Protein AF-A0A9W7CXK0-F1 (afdb_monomer_lite)

Foldseek 3Di:
DPVVVVVVVVVVVPPPPDDDPDDDDDDPPPDDDPDDDDPDPPPPPPPPPPPDPDPDPVQLVVQVLVVVLVVQQPDDVVVVVPVCPDPVVLVVVLVVVLVVVVVVVVVVVVVPPPPPPPDPPDVVVVVVVVVVSVVVSVVSSVVSVLVVVLVVLVVVLLVVLCVVPVDSCLQPHDDPVPDDPVSVVSNVVSVVVSVVVSVVVVVVVCCRNPVVSVCSVVVVDPVCVQFVWDADPALQKIWTHGPSPPPDPDIKIKGKDADADPSSADAAWTWIFIPPPVGDIDTAGDDRSHGDDD

Structure (mmCIF, N/CA/C/O backbone):
data_AF-A0A9W7CXK0-F1
#
_entry.id   AF-A0A9W7CXK0-F1
#
loop_
_atom_site.group_PDB
_atom_site.id
_atom_site.type_symbol
_atom_site.label_atom_id
_atom_site.label_alt_id
_atom_site.label_comp_id
_atom_site.label_asym_id
_atom_site.label_entity_id
_atom_site.label_seq_id
_atom_site.pdbx_PDB_ins_code
_atom_site.Cartn_x
_atom_site.Cartn_y
_atom_site.Cartn_z
_atom_site.occupancy
_atom_site.B_iso_or_equiv
_atom_site.auth_seq_id
_atom_site.auth_comp_id
_atom_site.auth_asym_id
_atom_site.auth_atom_id
_atom_site.pdbx_PDB_model_num
ATOM 1 N N . MET A 1 1 ? 22.444 44.547 9.374 1.00 51.00 1 MET A N 1
ATOM 2 C CA . MET A 1 1 ? 21.722 43.494 10.125 1.00 51.00 1 MET A CA 1
ATOM 3 C C . MET A 1 1 ? 20.462 44.023 10.819 1.00 51.00 1 MET A C 1
ATOM 5 O O . MET A 1 1 ? 19.643 43.209 11.222 1.00 51.00 1 MET A O 1
ATOM 9 N N . ASP A 1 2 ? 20.244 45.346 10.869 1.00 54.09 2 ASP A N 1
ATOM 10 C CA . ASP A 1 2 ? 19.082 45.947 11.549 1.00 54.09 2 ASP A CA 1
ATOM 11 C C . ASP A 1 2 ? 17.825 46.127 10.679 1.00 54.09 2 ASP A C 1
ATOM 13 O O . ASP A 1 2 ? 16.721 46.140 11.210 1.00 54.09 2 ASP A O 1
ATOM 17 N N . ALA A 1 3 ? 17.941 46.128 9.347 1.00 51.44 3 ALA A N 1
ATOM 18 C CA . ALA A 1 3 ? 16.774 46.246 8.459 1.00 51.44 3 ALA A CA 1
ATOM 19 C C . ALA A 1 3 ? 15.860 44.998 8.458 1.00 51.44 3 ALA A C 1
ATOM 21 O O . ALA A 1 3 ? 14.662 45.103 8.224 1.00 51.44 3 ALA A O 1
ATOM 22 N N . ILE A 1 4 ? 16.399 43.810 8.767 1.00 53.72 4 ILE A N 1
ATOM 23 C CA . ILE A 1 4 ? 15.626 42.551 8.780 1.00 53.72 4 ILE A CA 1
ATOM 24 C C . ILE A 1 4 ? 14.782 42.424 10.060 1.00 53.72 4 ILE A C 1
ATOM 26 O O . ILE A 1 4 ? 13.708 41.828 10.036 1.00 53.72 4 ILE A O 1
ATOM 30 N N . LYS A 1 5 ? 15.218 43.030 11.173 1.00 58.75 5 LYS A N 1
ATOM 31 C CA . LYS A 1 5 ? 14.444 43.033 12.425 1.00 58.75 5 LYS A CA 1
ATOM 32 C C . LYS A 1 5 ? 13.242 43.975 12.365 1.00 58.75 5 LYS A C 1
ATOM 34 O O . LYS A 1 5 ? 12.232 43.690 12.996 1.00 58.75 5 LYS A O 1
ATOM 39 N N . GLN A 1 6 ? 13.327 45.048 11.579 1.00 57.38 6 GLN A N 1
ATOM 40 C CA . GLN A 1 6 ? 12.246 46.026 11.459 1.00 57.38 6 GLN A CA 1
ATOM 41 C C . GLN A 1 6 ? 11.069 45.485 10.628 1.00 57.38 6 GLN A C 1
ATOM 43 O O . GLN A 1 6 ? 9.920 45.635 11.030 1.00 57.38 6 GLN A O 1
ATOM 48 N N . VAL A 1 7 ? 11.349 44.722 9.563 1.00 62.19 7 VAL A N 1
ATOM 49 C CA . VAL A 1 7 ? 10.311 44.065 8.740 1.00 62.19 7 VAL A CA 1
ATOM 50 C C . VAL A 1 7 ? 9.608 42.923 9.494 1.00 62.19 7 VAL A C 1
ATOM 52 O O . VAL A 1 7 ? 8.413 42.702 9.313 1.00 62.19 7 VAL A O 1
ATOM 55 N N . ALA A 1 8 ? 10.310 42.224 10.393 1.00 52.56 8 ALA A N 1
ATOM 56 C CA . ALA A 1 8 ? 9.704 41.180 11.225 1.00 52.56 8 ALA A CA 1
ATOM 57 C C . ALA A 1 8 ? 8.779 41.736 12.328 1.00 52.56 8 ALA A C 1
ATOM 59 O O . ALA A 1 8 ? 7.891 41.024 12.791 1.00 52.56 8 ALA A O 1
ATOM 60 N N . MET A 1 9 ? 8.961 42.997 12.738 1.00 57.41 9 MET A N 1
ATOM 61 C CA . MET A 1 9 ? 8.144 43.625 13.781 1.00 57.41 9 MET A CA 1
ATOM 62 C C . MET A 1 9 ? 6.845 44.227 13.216 1.00 57.41 9 MET A C 1
ATOM 64 O O . MET A 1 9 ? 5.802 44.105 13.851 1.00 57.41 9 MET A O 1
ATOM 68 N N . GLU A 1 10 ? 6.866 44.776 11.995 1.00 57.59 10 GLU A N 1
ATOM 69 C CA . GLU A 1 10 ? 5.650 45.267 11.312 1.00 57.59 10 GLU A CA 1
ATOM 70 C C . GLU A 1 10 ? 4.710 44.132 10.863 1.00 57.59 10 GLU A C 1
ATOM 72 O O . GLU A 1 10 ? 3.489 44.293 10.883 1.00 57.59 10 GLU A O 1
ATOM 77 N N . ALA A 1 11 ? 5.244 42.946 10.550 1.00 50.75 11 ALA A N 1
ATOM 78 C CA . ALA A 1 11 ? 4.430 41.776 10.204 1.00 50.75 11 ALA A CA 1
ATOM 79 C C . ALA A 1 11 ? 3.677 41.169 11.408 1.00 50.75 11 ALA A C 1
ATOM 81 O O . ALA A 1 11 ? 2.690 40.462 11.223 1.00 50.75 11 ALA A O 1
ATOM 82 N N . SER A 1 12 ? 4.111 41.450 12.644 1.00 46.78 12 SER A N 1
ATOM 83 C CA . SER A 1 12 ? 3.449 40.959 13.862 1.00 46.78 12 SER A CA 1
ATOM 84 C C . SER A 1 12 ? 2.251 41.813 14.290 1.00 46.78 12 SER A C 1
ATOM 86 O O . SER A 1 12 ? 1.447 41.346 15.089 1.00 46.78 12 SER A O 1
ATOM 88 N N . LEU A 1 13 ? 2.129 43.047 13.791 1.00 48.53 13 LEU A N 1
ATOM 89 C CA . LEU A 1 13 ? 1.081 43.996 14.196 1.00 48.53 13 LEU A CA 1
ATOM 90 C C . LEU A 1 13 ? -0.147 43.988 13.273 1.00 48.53 13 LEU A C 1
ATOM 92 O O . LEU A 1 13 ? -1.154 44.600 13.598 1.00 48.53 13 LEU A O 1
ATOM 96 N N . THR A 1 14 ? -0.091 43.274 12.147 1.00 49.38 14 THR A N 1
ATOM 97 C CA . THR A 1 14 ? -1.194 43.181 11.170 1.00 49.38 14 THR A CA 1
ATOM 98 C C . THR A 1 14 ? -1.982 41.869 11.246 1.00 49.38 14 THR A C 1
ATOM 100 O O . THR A 1 14 ? -2.951 41.696 10.511 1.00 49.38 14 THR A O 1
ATOM 103 N N . ALA A 1 15 ? -1.614 40.948 12.143 1.00 46.84 15 ALA A N 1
ATOM 104 C CA . ALA A 1 15 ? -2.268 39.642 12.272 1.00 46.84 15 ALA A CA 1
ATOM 105 C C . ALA A 1 15 ? -3.454 39.608 13.262 1.00 46.84 15 ALA A C 1
ATOM 107 O O . ALA A 1 15 ? -4.198 38.631 13.257 1.00 46.84 15 ALA A O 1
ATOM 108 N N . ASP A 1 16 ? -3.662 40.660 14.063 1.00 45.72 16 ASP A N 1
ATOM 109 C CA . ASP A 1 16 ? -4.702 40.696 15.111 1.00 45.72 16 ASP A CA 1
ATOM 110 C C . ASP A 1 16 ? -6.031 41.351 14.679 1.00 45.72 16 ASP A C 1
ATOM 112 O O . ASP A 1 16 ? -6.976 41.399 15.464 1.00 45.72 16 ASP A O 1
ATOM 116 N N . GLU A 1 17 ? -6.164 41.820 13.432 1.00 48.88 17 GLU A N 1
ATOM 117 C CA . GLU A 1 17 ? -7.329 42.623 13.007 1.00 48.88 17 GLU A CA 1
ATOM 118 C C . GLU A 1 17 ? -8.302 41.919 12.039 1.00 48.88 17 GLU A C 1
ATOM 120 O O . GLU A 1 17 ? -9.115 42.568 11.385 1.00 48.88 17 GLU A O 1
ATOM 125 N N . ILE A 1 18 ? -8.275 40.582 11.937 1.00 48.97 18 ILE A N 1
ATOM 126 C CA . ILE A 1 18 ? -9.277 39.832 11.151 1.00 48.97 18 ILE A CA 1
ATOM 127 C C . ILE A 1 18 ? -9.702 38.553 11.888 1.00 48.97 18 ILE A C 1
ATOM 129 O O . ILE A 1 18 ? -9.439 37.433 11.454 1.00 48.97 18 ILE A O 1
ATOM 133 N N . ALA A 1 19 ? -10.402 38.717 13.012 1.00 46.22 19 ALA A N 1
ATOM 134 C CA . ALA A 1 19 ? -11.236 37.665 13.586 1.00 46.22 19 ALA A CA 1
ATOM 135 C C . ALA A 1 19 ? -12.715 37.995 13.298 1.00 46.22 19 ALA A C 1
ATOM 137 O O . ALA A 1 19 ? -13.222 38.997 13.806 1.00 46.22 19 ALA A O 1
ATOM 138 N N . PRO A 1 20 ? -13.435 37.204 12.479 1.00 49.34 20 PRO A N 1
ATOM 139 C CA . PRO A 1 20 ? -14.857 37.422 12.255 1.00 49.34 20 PRO A CA 1
ATOM 140 C C . PRO A 1 20 ? -15.638 37.100 13.535 1.00 49.34 20 PRO A C 1
ATOM 142 O O . PRO A 1 20 ? -15.602 35.979 14.043 1.00 49.34 20 PRO A O 1
ATOM 145 N N . SER A 1 21 ? -16.366 38.093 14.043 1.00 44.09 21 SER A N 1
ATOM 146 C CA . SER A 1 21 ? -17.307 37.982 15.157 1.00 44.09 21 SER A CA 1
ATOM 147 C C . SER A 1 21 ? -18.529 37.146 14.754 1.00 44.09 21 SER A C 1
ATOM 149 O O . SER A 1 21 ? -19.606 37.648 14.441 1.00 44.09 21 SER A O 1
ATOM 151 N N . GLY A 1 22 ? -18.357 35.824 14.752 1.00 44.91 22 GLY A N 1
ATOM 152 C CA . GLY A 1 22 ? -19.444 34.861 14.624 1.00 44.91 22 GLY A CA 1
ATOM 153 C C . GLY A 1 22 ? -20.283 34.830 15.899 1.00 44.91 22 GLY A C 1
ATOM 154 O O . GLY A 1 22 ? -19.933 34.165 16.870 1.00 44.91 22 GLY A O 1
ATOM 155 N N . HIS A 1 23 ? -21.391 35.564 15.889 1.00 42.06 23 HIS A N 1
ATOM 156 C CA . HIS A 1 23 ? -22.422 35.553 16.919 1.00 42.06 23 HIS A CA 1
ATOM 157 C C . HIS A 1 23 ? -23.128 34.181 16.915 1.00 42.06 23 HIS A C 1
ATOM 159 O O . HIS A 1 23 ? -24.035 33.939 16.123 1.00 42.06 23 HIS A O 1
ATOM 165 N N . TYR A 1 24 ? -22.678 33.250 17.759 1.00 43.09 24 TYR A N 1
ATOM 166 C CA . TYR A 1 24 ? -23.410 32.013 18.040 1.00 43.09 24 TYR A CA 1
ATOM 167 C C . TYR A 1 24 ? -24.428 32.284 19.151 1.00 43.09 24 TYR A C 1
ATOM 169 O O . TYR A 1 24 ? -24.059 32.445 20.313 1.00 43.09 24 TYR A O 1
ATOM 177 N N . SER A 1 25 ? -25.713 32.332 18.790 1.00 49.03 25 SER A N 1
ATOM 178 C CA . SER A 1 25 ? -26.810 32.207 19.752 1.00 49.03 25 SER A CA 1
ATOM 179 C C . SER A 1 25 ? -26.791 30.798 20.352 1.00 49.03 25 SER A C 1
ATOM 181 O O . SER A 1 25 ? -26.888 29.827 19.596 1.00 49.03 25 SER A O 1
ATOM 183 N N . PRO A 1 26 ? -26.695 30.643 21.682 1.00 47.25 26 PRO A N 1
ATOM 184 C CA . PRO A 1 26 ? -26.906 29.349 22.308 1.00 47.25 26 PRO A CA 1
ATOM 185 C C . PRO A 1 26 ? -28.391 28.982 22.190 1.00 47.25 26 PRO A C 1
ATOM 187 O O . PRO A 1 26 ? -29.265 29.731 22.621 1.00 47.25 26 PRO A O 1
ATOM 190 N N . MET A 1 27 ? -28.682 27.828 21.586 1.00 42.84 27 MET A N 1
ATOM 191 C CA . MET A 1 27 ? -29.985 27.184 21.738 1.00 42.84 27 MET A CA 1
ATOM 192 C C . MET A 1 27 ? -30.129 26.761 23.202 1.00 42.84 27 MET A C 1
ATOM 194 O O . MET A 1 27 ? -29.435 25.854 23.663 1.00 42.84 27 MET A O 1
ATOM 198 N N . GLU A 1 28 ? -31.032 27.424 23.922 1.00 37.53 28 GLU A N 1
ATOM 199 C CA . GLU A 1 28 ? -31.555 26.966 25.206 1.00 37.53 28 GLU A CA 1
ATOM 200 C C . GLU A 1 28 ? -32.245 25.608 25.010 1.00 37.53 28 GLU A C 1
ATOM 202 O O . GLU A 1 28 ? -33.392 25.511 24.579 1.00 37.53 28 GLU A O 1
ATOM 207 N N . SER A 1 29 ? -31.520 24.534 25.315 1.00 46.06 29 SER A N 1
ATOM 208 C CA . SER A 1 29 ? -32.100 23.219 25.560 1.00 46.06 29 SER A CA 1
ATOM 209 C C . SER A 1 29 ? -32.544 23.174 27.017 1.00 46.06 29 SER A C 1
ATOM 211 O O . SER A 1 29 ? -31.729 22.992 27.921 1.00 46.06 29 SER A O 1
ATOM 213 N N . SER A 1 30 ? -33.844 23.331 27.237 1.00 45.34 30 SER A N 1
ATOM 214 C CA . SER A 1 30 ? -34.523 23.141 28.516 1.00 45.34 30 SER A CA 1
ATOM 215 C C . SER A 1 30 ? -34.479 21.671 28.956 1.00 45.34 30 SER A C 1
ATOM 217 O O . SER A 1 30 ? -35.431 20.912 28.793 1.00 45.34 30 SER A O 1
ATOM 219 N N . ALA A 1 31 ? -33.361 21.262 29.553 1.00 44.84 31 ALA A N 1
ATOM 220 C CA . ALA A 1 31 ? -33.282 20.052 30.361 1.00 44.84 31 ALA A CA 1
ATOM 221 C C . ALA A 1 31 ? -33.362 20.455 31.839 1.00 44.84 31 ALA A C 1
ATOM 223 O O . ALA A 1 31 ? -32.500 21.166 32.347 1.00 44.84 31 ALA A O 1
ATOM 224 N N . GLN A 1 32 ? -34.436 20.032 32.509 1.00 37.09 32 GLN A N 1
ATOM 225 C CA . GLN A 1 32 ? -34.651 20.251 33.936 1.00 37.09 32 GLN A CA 1
ATOM 226 C C . GLN A 1 32 ? -33.487 19.686 34.758 1.00 37.09 32 GLN A C 1
ATOM 228 O O . GLN A 1 32 ? -33.261 18.476 34.811 1.00 37.09 32 GLN A O 1
ATOM 233 N N . GLU A 1 33 ? -32.783 20.588 35.431 1.00 35.28 33 GLU A N 1
ATOM 234 C CA . GLU A 1 33 ? -31.752 20.302 36.416 1.00 35.28 33 GLU A CA 1
ATOM 235 C C . GLU A 1 33 ? -32.408 19.748 37.689 1.00 35.28 33 GLU A C 1
ATOM 237 O O . GLU A 1 33 ? -33.044 20.456 38.472 1.00 35.28 33 GLU A O 1
ATOM 242 N N . LYS A 1 34 ? -32.297 18.431 37.880 1.00 44.41 34 LYS A N 1
ATOM 243 C CA . LYS A 1 34 ? -32.619 17.779 39.148 1.00 44.41 34 LYS A CA 1
ATOM 244 C C . LYS A 1 34 ? -31.472 18.074 40.113 1.00 44.41 34 LYS A C 1
ATOM 246 O O . LYS A 1 34 ? -30.421 17.450 40.025 1.00 44.41 34 LYS A O 1
ATOM 251 N N . VAL A 1 35 ? -31.694 19.028 41.014 1.00 39.34 35 VAL A N 1
ATOM 252 C CA . VAL A 1 35 ? -30.777 19.391 42.102 1.00 39.34 35 VAL A CA 1
ATOM 253 C C . VAL A 1 35 ? -30.518 18.159 42.974 1.00 39.34 35 VAL A C 1
ATOM 255 O O . VAL A 1 35 ? -31.393 17.705 43.712 1.00 39.34 35 VAL A O 1
ATOM 258 N N . ILE A 1 36 ? -29.320 17.590 42.849 1.00 41.59 36 ILE A N 1
ATOM 259 C CA . ILE A 1 36 ? -28.773 16.593 43.772 1.00 41.59 36 ILE A CA 1
ATOM 260 C C . ILE A 1 36 ? -27.929 17.373 44.793 1.00 41.59 36 ILE A C 1
ATOM 262 O O . ILE A 1 36 ? -27.121 18.200 44.371 1.00 41.59 36 ILE A O 1
ATOM 266 N N . PRO A 1 37 ? -28.106 17.166 46.111 1.00 40.09 37 PRO A N 1
ATOM 267 C CA . PRO A 1 37 ? -27.347 17.896 47.117 1.00 40.09 37 PRO A CA 1
ATOM 268 C C . PRO A 1 37 ? -25.862 17.537 47.042 1.00 40.09 37 PRO A C 1
ATOM 270 O O . PRO A 1 37 ? -25.481 16.371 47.153 1.00 40.09 37 PRO A O 1
ATOM 273 N N . THR A 1 38 ? -25.037 18.563 46.868 1.00 38.84 38 THR A N 1
ATOM 274 C CA . THR A 1 38 ? -23.579 18.489 46.878 1.00 38.84 38 THR A CA 1
ATOM 275 C C . THR A 1 38 ? -23.078 18.537 48.322 1.00 38.84 38 THR A C 1
ATOM 277 O O . THR A 1 38 ? -22.689 19.593 48.813 1.00 38.84 38 THR A O 1
ATOM 280 N N . ASP A 1 39 ? -23.073 17.395 49.009 1.00 36.53 39 ASP A N 1
ATOM 281 C CA . ASP A 1 39 ? -22.135 17.193 50.116 1.00 36.53 39 ASP A CA 1
ATOM 282 C C . ASP A 1 39 ? -20.786 16.815 49.500 1.00 36.53 39 ASP A C 1
ATOM 284 O O . ASP A 1 39 ? -20.561 15.701 49.022 1.00 36.53 39 ASP A O 1
ATOM 288 N N . VAL A 1 40 ? -19.912 17.817 49.431 1.00 38.00 40 VAL A N 1
ATOM 289 C CA . VAL A 1 40 ? -18.548 17.718 48.919 1.00 38.00 40 VAL A CA 1
ATOM 290 C C . VAL A 1 40 ? -17.725 16.903 49.915 1.00 38.00 40 VAL A C 1
ATOM 292 O O . VAL A 1 40 ? -17.117 17.438 50.838 1.00 38.00 40 VAL A O 1
ATOM 295 N N . ALA A 1 41 ? -17.697 15.587 49.719 1.00 35.19 41 ALA A N 1
ATOM 296 C CA . ALA A 1 41 ? -16.557 14.791 50.134 1.00 35.19 41 ALA A CA 1
ATOM 297 C C . ALA A 1 41 ? -15.395 15.163 49.209 1.00 35.19 41 ALA A C 1
ATOM 299 O O . ALA A 1 41 ? -15.378 14.824 48.025 1.00 35.19 41 ALA A O 1
ATOM 300 N N . GLU A 1 42 ? -14.447 15.914 49.755 1.00 31.62 42 GLU A N 1
ATOM 301 C CA . GLU A 1 42 ? -13.145 16.183 49.165 1.00 31.62 42 GLU A CA 1
ATOM 302 C C . GLU A 1 42 ? -12.421 14.837 48.977 1.00 31.62 42 GLU A C 1
ATOM 304 O O . GLU A 1 42 ? -11.749 14.320 49.869 1.00 31.62 42 GLU A O 1
ATOM 309 N N . VAL A 1 43 ? -12.630 14.202 47.820 1.00 35.62 43 VAL A N 1
ATOM 310 C CA . VAL A 1 43 ? -11.840 13.047 47.395 1.00 35.62 43 VAL A CA 1
ATOM 311 C C . VAL A 1 43 ? -10.477 13.594 47.010 1.00 35.62 43 VAL A C 1
ATOM 313 O O . VAL A 1 43 ? -10.249 14.050 45.890 1.00 35.62 43 VAL A O 1
ATOM 316 N N . VAL A 1 44 ? -9.582 13.581 47.992 1.00 29.50 44 VAL A N 1
ATOM 317 C CA . VAL A 1 44 ? -8.144 13.724 47.810 1.00 29.50 44 VAL A CA 1
ATOM 318 C C . VAL A 1 44 ? -7.705 12.635 46.832 1.00 29.50 44 VAL A C 1
ATOM 320 O O . VAL A 1 44 ? -7.547 11.469 47.196 1.00 29.50 44 VAL A O 1
ATOM 323 N N . TRP A 1 45 ? -7.545 13.009 45.564 1.00 33.16 45 TRP A N 1
ATOM 324 C CA . TRP A 1 45 ? -6.812 12.210 44.595 1.00 33.16 45 TRP A CA 1
ATOM 325 C C . TRP A 1 45 ? -5.359 12.219 45.051 1.00 33.16 45 TRP A C 1
ATOM 327 O O . TRP A 1 45 ? -4.662 13.219 44.918 1.00 33.16 45 TRP A O 1
ATOM 337 N N . SER A 1 46 ? -4.927 11.133 45.687 1.00 30.72 46 SER A N 1
ATOM 338 C CA . SER A 1 46 ? -3.528 10.968 46.045 1.00 30.72 46 SER A CA 1
ATOM 339 C C . SER A 1 46 ? -2.691 10.924 44.767 1.00 30.72 46 SER A C 1
ATOM 341 O O . SER A 1 46 ? -3.026 10.222 43.809 1.00 30.72 46 SER A O 1
ATOM 343 N N . ASP A 1 47 ? -1.580 11.657 44.769 1.00 32.62 47 ASP A N 1
ATOM 344 C CA . ASP A 1 47 ? -0.580 11.763 43.698 1.00 32.62 47 ASP A CA 1
ATOM 345 C C . ASP A 1 47 ? 0.213 10.450 43.466 1.00 32.62 47 ASP A C 1
ATOM 347 O O . ASP A 1 47 ? 1.409 10.433 43.175 1.00 32.62 47 ASP A O 1
ATOM 351 N N . GLY A 1 48 ? -0.449 9.302 43.613 1.00 33.53 48 GLY A N 1
ATOM 352 C CA . GLY A 1 48 ? 0.109 7.958 43.564 1.00 33.53 48 GLY A CA 1
ATOM 353 C C . GLY A 1 48 ? 0.056 7.301 42.186 1.00 33.53 48 GLY A C 1
ATOM 354 O O . GLY A 1 48 ? -0.213 6.108 42.109 1.00 33.53 48 GLY A O 1
ATOM 355 N N . TRP A 1 49 ? 0.322 8.031 41.101 1.00 33.19 49 TRP A N 1
ATOM 356 C CA . TRP A 1 49 ? 0.517 7.441 39.764 1.00 33.19 49 TRP A CA 1
ATOM 357 C C . TRP A 1 49 ? 1.959 7.633 39.281 1.00 33.19 49 TRP A C 1
ATOM 359 O O . TRP A 1 49 ? 2.223 8.133 38.193 1.00 33.19 49 TRP A O 1
ATOM 369 N N . SER A 1 50 ? 2.921 7.230 40.113 1.00 32.41 50 SER A N 1
ATOM 370 C CA . SER A 1 50 ? 4.328 7.047 39.723 1.00 32.41 50 SER A CA 1
ATOM 371 C C . SER A 1 50 ? 4.718 5.572 39.582 1.00 32.41 50 SER A C 1
ATOM 373 O O . SER A 1 50 ? 5.880 5.254 39.326 1.00 32.41 50 SER A O 1
ATOM 375 N N . THR A 1 51 ? 3.759 4.648 39.690 1.00 39.84 51 THR A N 1
ATOM 376 C CA . THR A 1 51 ? 3.998 3.251 39.326 1.00 39.84 51 THR A CA 1
ATOM 377 C C . THR A 1 51 ? 3.867 3.094 37.809 1.00 39.84 51 THR A C 1
ATOM 379 O O . THR A 1 51 ? 2.898 3.581 37.222 1.00 39.84 51 THR A O 1
ATOM 382 N N . PRO A 1 52 ? 4.842 2.458 37.130 1.00 39.22 52 PRO A N 1
ATOM 383 C CA . PRO A 1 52 ? 4.725 2.183 35.706 1.00 39.22 52 PRO A CA 1
ATOM 384 C C . PRO A 1 52 ? 3.450 1.372 35.497 1.00 39.22 52 PRO A C 1
ATOM 386 O O . PRO A 1 52 ? 3.282 0.336 36.142 1.00 39.22 52 PRO A O 1
ATOM 389 N N . ALA A 1 53 ? 2.560 1.888 34.642 1.00 43.59 53 ALA A N 1
ATOM 390 C CA . ALA A 1 53 ? 1.302 1.251 34.280 1.00 43.59 53 ALA A CA 1
ATOM 391 C C . ALA A 1 53 ? 1.525 -0.257 34.150 1.00 43.59 53 ALA A C 1
ATOM 393 O O . ALA A 1 53 ? 2.384 -0.700 33.377 1.00 43.59 53 ALA A O 1
ATOM 394 N N . SER A 1 54 ? 0.802 -1.028 34.963 1.00 49.41 54 SER A N 1
ATOM 395 C CA . SER A 1 54 ? 0.795 -2.479 34.858 1.00 49.41 54 SER A CA 1
ATOM 396 C C . SER A 1 54 ? 0.588 -2.852 33.385 1.00 49.41 54 SER A C 1
ATOM 398 O O . SER A 1 54 ? -0.178 -2.180 32.684 1.00 49.41 54 SER A O 1
ATOM 400 N N . PRO A 1 55 ? 1.316 -3.858 32.866 1.00 52.91 55 PRO A N 1
ATOM 401 C CA . PRO A 1 55 ? 1.178 -4.251 31.472 1.00 52.91 55 PRO A CA 1
ATOM 402 C C . PRO A 1 55 ? -0.304 -4.481 31.183 1.00 52.91 55 PRO A C 1
ATOM 404 O O . PRO A 1 55 ? -0.964 -5.202 31.934 1.00 52.91 55 PRO A O 1
ATOM 407 N N . LEU A 1 56 ? -0.813 -3.823 30.131 1.00 53.28 56 LEU A N 1
ATOM 408 C CA . LEU A 1 56 ? -2.198 -3.961 29.684 1.00 53.28 56 LEU A CA 1
ATOM 409 C C . LEU A 1 56 ? -2.582 -5.447 29.741 1.00 53.28 56 LEU A C 1
ATOM 411 O O . LEU A 1 56 ? -1.814 -6.278 29.235 1.00 53.28 56 LEU A O 1
ATOM 415 N N . PRO A 1 57 ? -3.720 -5.805 30.364 1.00 56.44 57 PRO A N 1
ATOM 416 C CA . PRO A 1 57 ? -4.127 -7.196 30.441 1.00 56.44 57 PRO A CA 1
ATOM 417 C C . PRO A 1 57 ? -4.130 -7.775 29.025 1.00 56.44 57 PRO A C 1
ATOM 419 O O . PRO A 1 57 ? -4.714 -7.166 28.127 1.00 56.44 57 PRO A O 1
ATOM 422 N N . ARG A 1 58 ? -3.485 -8.937 28.813 1.00 54.91 58 ARG A N 1
ATOM 423 C CA . ARG A 1 58 ? -3.358 -9.591 27.487 1.00 54.91 58 ARG A CA 1
ATOM 424 C C . ARG A 1 58 ? -4.674 -9.609 26.693 1.00 54.91 58 ARG A C 1
ATOM 426 O O . ARG A 1 58 ? -4.651 -9.515 25.476 1.00 54.91 58 ARG A O 1
ATOM 433 N N . ARG A 1 59 ? -5.816 -9.658 27.382 1.00 55.31 59 ARG A N 1
ATOM 434 C CA . ARG A 1 59 ? -7.160 -9.686 26.790 1.00 55.31 59 ARG A CA 1
ATOM 435 C C . ARG A 1 59 ? -7.577 -8.394 26.073 1.00 55.31 59 ARG A C 1
ATOM 437 O O . ARG A 1 59 ? -8.236 -8.474 25.047 1.00 55.31 59 ARG A O 1
ATOM 444 N N . LEU A 1 60 ? -7.142 -7.216 26.536 1.00 55.91 60 LEU A N 1
ATOM 445 C CA . LEU A 1 60 ? -7.383 -5.947 25.824 1.00 55.91 60 LEU A CA 1
ATOM 446 C C . LEU A 1 60 ? -6.573 -5.860 24.519 1.00 55.91 60 LEU A C 1
ATOM 448 O O . LEU A 1 60 ? -6.974 -5.178 23.575 1.00 55.91 60 LEU A O 1
ATOM 452 N N . GLN A 1 61 ? -5.444 -6.574 24.440 1.00 57.44 61 GLN A N 1
ATOM 453 C CA . GLN A 1 61 ? -4.653 -6.642 23.212 1.00 57.44 61 GLN A CA 1
ATOM 454 C C . GLN A 1 61 ? -5.411 -7.415 22.127 1.00 57.44 61 GLN A C 1
ATOM 456 O O . GLN A 1 61 ? -5.474 -6.943 21.001 1.00 57.44 61 GLN A O 1
ATOM 461 N N . GLU A 1 62 ? -6.065 -8.529 22.460 1.00 53.72 62 GLU A N 1
ATOM 462 C CA . GLU A 1 62 ? -6.782 -9.371 21.489 1.00 53.72 62 GLU A CA 1
ATOM 463 C C . GLU A 1 62 ? -7.945 -8.642 20.792 1.00 53.72 62 GLU A C 1
ATOM 465 O O . GLU A 1 62 ? -8.078 -8.741 19.573 1.00 53.72 62 GLU A O 1
ATOM 470 N N . GLY A 1 63 ? -8.726 -7.832 21.519 1.00 55.62 63 GLY A N 1
ATOM 471 C CA . GLY A 1 63 ? -9.802 -7.022 20.926 1.00 55.62 63 GLY A CA 1
ATOM 472 C C . GLY A 1 63 ? -9.294 -5.901 20.007 1.00 55.62 63 GLY A C 1
ATOM 473 O O . GLY A 1 63 ? -9.874 -5.644 18.954 1.00 55.62 63 GLY A O 1
ATOM 474 N N . THR A 1 64 ? -8.165 -5.276 20.359 1.00 56.28 64 THR A N 1
ATOM 475 C CA . THR A 1 64 ? -7.533 -4.213 19.550 1.00 56.28 64 THR A CA 1
ATOM 476 C C . THR A 1 64 ? -6.920 -4.772 18.257 1.00 56.28 64 THR A C 1
ATOM 478 O O . THR A 1 64 ? -6.854 -4.085 17.240 1.00 56.28 64 THR A O 1
ATOM 481 N N . LEU A 1 65 ? -6.492 -6.037 18.261 1.00 58.56 65 LEU A N 1
ATOM 482 C CA . LEU A 1 65 ? -5.891 -6.686 17.092 1.00 58.56 65 LEU A CA 1
ATOM 483 C C . LEU A 1 65 ? -6.879 -6.947 15.957 1.00 58.56 65 LEU A C 1
ATOM 485 O O . LEU A 1 65 ? -6.479 -6.924 14.797 1.00 58.56 65 LEU A O 1
ATOM 489 N N . LEU A 1 66 ? -8.161 -7.146 16.267 1.00 58.97 66 LEU A N 1
ATOM 490 C CA . LEU A 1 66 ? -9.192 -7.286 15.237 1.00 58.97 66 LEU A CA 1
ATOM 491 C C . LEU A 1 66 ? -9.423 -5.976 14.469 1.00 58.97 66 LEU A C 1
ATOM 493 O O . LEU A 1 66 ? -9.689 -6.025 13.271 1.00 58.97 66 LEU A O 1
ATOM 497 N N . LEU A 1 67 ? -9.260 -4.827 15.132 1.00 56.16 67 LEU A N 1
ATOM 498 C CA . LEU A 1 67 ? -9.363 -3.501 14.513 1.00 56.16 67 LEU A CA 1
ATOM 499 C C . LEU A 1 67 ? -8.189 -3.215 13.566 1.00 56.16 67 LEU A C 1
ATOM 501 O O . LEU A 1 67 ? -8.395 -2.836 12.420 1.00 56.16 67 LEU A O 1
ATOM 505 N N . LEU A 1 68 ? -6.955 -3.484 14.003 1.00 56.91 68 LEU A N 1
ATOM 506 C CA . LEU A 1 68 ? -5.741 -3.188 13.223 1.00 56.91 68 LEU A CA 1
ATOM 507 C C . LEU A 1 68 ? -5.595 -4.039 11.942 1.00 56.91 68 LEU A C 1
ATOM 509 O O . LEU A 1 68 ? -4.822 -3.690 11.051 1.00 56.91 68 LEU A O 1
ATOM 513 N N . ASN A 1 69 ? -6.323 -5.155 11.815 1.00 51.66 69 ASN A N 1
ATOM 514 C CA . ASN A 1 69 ? -6.265 -6.012 10.623 1.00 51.66 69 ASN A CA 1
ATOM 515 C C . ASN A 1 69 ? -6.971 -5.412 9.398 1.00 51.66 69 ASN A C 1
ATOM 517 O O . ASN A 1 69 ? -6.651 -5.802 8.273 1.00 51.66 69 ASN A O 1
ATOM 521 N N . VAL A 1 70 ? -7.911 -4.484 9.599 1.00 52.22 70 VAL A N 1
ATOM 522 C CA . VAL A 1 70 ? -8.646 -3.820 8.508 1.00 52.22 70 VAL A CA 1
ATOM 523 C C . VAL A 1 70 ? -7.793 -2.714 7.857 1.00 52.22 70 VAL A C 1
ATOM 525 O O . VAL A 1 70 ? -7.893 -2.481 6.653 1.00 52.22 70 VAL A O 1
ATOM 528 N N . GLU A 1 71 ? -6.846 -2.143 8.610 1.00 48.62 71 GLU A N 1
ATOM 529 C CA . GLU A 1 71 ? -6.053 -0.951 8.269 1.00 48.62 71 GLU A CA 1
ATOM 530 C C . GLU A 1 71 ? -5.118 -1.114 7.044 1.00 48.62 71 GLU A C 1
ATOM 532 O O . GLU A 1 71 ? -4.814 -0.138 6.353 1.00 48.62 71 GLU A O 1
ATOM 537 N N . PHE A 1 72 ? -4.637 -2.328 6.735 1.00 47.00 72 PHE A N 1
ATOM 538 C CA . PHE A 1 72 ? -3.437 -2.484 5.888 1.00 47.00 72 PHE A CA 1
ATOM 539 C C . PHE A 1 72 ? -3.667 -2.882 4.425 1.00 47.00 72 PHE A C 1
ATOM 541 O O . PHE A 1 72 ? -2.739 -2.816 3.620 1.00 47.00 72 PHE A O 1
ATOM 548 N N . LEU A 1 73 ? -4.883 -3.272 4.035 1.00 48.19 73 LEU A N 1
ATOM 549 C CA . LEU A 1 73 ? -5.151 -3.660 2.641 1.00 48.19 73 LEU A CA 1
ATOM 550 C C . LEU A 1 73 ? -5.305 -2.458 1.686 1.00 48.19 73 LEU A C 1
ATOM 552 O O . LEU A 1 73 ? -5.387 -2.669 0.478 1.00 48.19 73 LEU A O 1
ATOM 556 N N . GLY A 1 74 ? -5.304 -1.217 2.198 1.00 44.72 74 GLY A N 1
ATOM 557 C CA . GLY A 1 74 ? -5.546 -0.012 1.391 1.00 44.72 74 GLY A CA 1
ATOM 558 C C . GLY A 1 74 ? -4.440 1.052 1.339 1.00 44.72 74 GLY A C 1
ATOM 559 O O . GLY A 1 74 ? -4.390 1.792 0.365 1.00 44.72 74 GLY A O 1
ATOM 560 N N . THR A 1 75 ? -3.556 1.185 2.336 1.00 48.16 75 THR A N 1
ATOM 561 C CA . THR A 1 75 ? -3.080 2.547 2.681 1.00 48.16 75 THR A CA 1
ATOM 562 C C . THR A 1 75 ? -1.581 2.828 2.555 1.00 48.16 75 THR A C 1
ATOM 564 O O . THR A 1 75 ? -1.208 3.918 2.117 1.00 48.16 75 THR A O 1
ATOM 567 N N . ASP A 1 76 ? -0.685 1.890 2.858 1.00 45.91 76 ASP A N 1
ATOM 568 C CA . ASP A 1 76 ? 0.737 2.259 2.984 1.00 45.91 76 ASP A CA 1
ATOM 569 C C . ASP A 1 76 ? 1.495 2.354 1.635 1.00 45.91 76 ASP A C 1
ATOM 571 O O . ASP A 1 76 ? 2.542 2.999 1.566 1.00 45.91 76 ASP A O 1
ATOM 575 N N . VAL A 1 77 ? 0.941 1.837 0.526 1.00 48.88 77 VAL A N 1
ATOM 576 C CA . VAL A 1 77 ? 1.452 2.127 -0.837 1.00 48.88 77 VAL A CA 1
ATOM 577 C C . VAL A 1 77 ? 0.852 3.425 -1.406 1.00 48.88 77 VAL A C 1
ATOM 579 O O . VAL A 1 77 ? 1.512 4.121 -2.179 1.00 48.88 77 VAL A O 1
ATOM 582 N N . GLU A 1 78 ? -0.359 3.816 -0.994 1.00 44.53 78 GLU A N 1
ATOM 583 C CA . GLU A 1 78 ? -0.992 5.061 -1.460 1.00 44.53 78 GLU A CA 1
ATOM 584 C C . GLU A 1 78 ? -0.378 6.316 -0.814 1.00 44.53 78 GLU A C 1
ATOM 586 O O . GLU A 1 78 ? -0.257 7.357 -1.465 1.00 44.53 78 GLU A O 1
ATOM 591 N N . LEU A 1 79 ? 0.095 6.222 0.433 1.00 44.34 79 LEU A N 1
ATOM 592 C CA . LEU A 1 79 ? 0.630 7.365 1.184 1.00 44.34 79 LEU A CA 1
ATOM 593 C C . LEU A 1 79 ? 2.015 7.845 0.716 1.00 44.34 79 LEU A C 1
ATOM 595 O O . LEU A 1 79 ? 2.304 9.037 0.822 1.00 44.34 79 LEU A O 1
ATOM 599 N N . MET A 1 80 ? 2.850 6.977 0.129 1.00 45.56 80 MET A N 1
ATOM 600 C CA . MET A 1 80 ? 4.141 7.393 -0.452 1.00 45.56 80 MET A CA 1
ATOM 601 C C . MET A 1 80 ? 4.014 7.987 -1.870 1.00 45.56 80 MET A C 1
ATOM 603 O O . MET A 1 80 ? 4.954 8.606 -2.363 1.00 45.56 80 MET A O 1
ATOM 607 N N . LEU A 1 81 ? 2.842 7.861 -2.505 1.00 46.78 81 LEU A N 1
ATOM 608 C CA . LEU A 1 81 ? 2.518 8.433 -3.823 1.00 46.78 81 LEU A CA 1
ATOM 609 C C . LEU A 1 81 ? 1.601 9.672 -3.740 1.00 46.78 81 LEU A C 1
ATOM 611 O O . LEU A 1 81 ? 1.248 10.261 -4.765 1.00 46.78 81 LEU A O 1
ATOM 615 N N . SER A 1 82 ? 1.243 10.110 -2.530 1.00 40.59 82 SER A N 1
ATOM 616 C CA . SER A 1 82 ? 0.294 11.202 -2.293 1.00 40.59 82 SER A CA 1
ATOM 617 C C . SER A 1 82 ? 0.949 12.585 -2.084 1.00 40.59 82 SER A C 1
ATOM 619 O O . SER A 1 82 ? 0.689 13.251 -1.078 1.00 40.59 82 SER A O 1
ATOM 621 N N . PRO A 1 83 ? 1.714 13.100 -3.063 1.00 41.72 83 PRO A N 1
ATOM 622 C CA . PRO A 1 83 ? 1.570 14.515 -3.428 1.00 41.72 83 PRO A CA 1
ATOM 623 C C . PRO A 1 83 ? 0.780 14.690 -4.727 1.00 41.72 83 PRO A C 1
ATOM 625 O O . PRO A 1 83 ? 0.223 15.754 -4.973 1.00 41.72 83 PRO A O 1
ATOM 628 N N . CYS A 1 84 ? 0.655 13.632 -5.529 1.00 40.50 84 CYS A N 1
ATOM 629 C CA . CYS A 1 84 ? -0.156 13.636 -6.737 1.00 40.50 84 CYS A CA 1
ATOM 630 C C . CYS A 1 84 ? -1.368 12.738 -6.512 1.00 40.50 84 CYS A C 1
ATOM 632 O O . CYS A 1 84 ? -1.485 11.683 -7.139 1.00 40.50 84 CYS A O 1
ATOM 634 N N . LYS A 1 85 ? -2.275 13.172 -5.619 1.00 42.41 85 LYS A N 1
ATOM 635 C CA . LYS A 1 85 ? -3.680 12.735 -5.642 1.00 42.41 85 LYS A CA 1
ATOM 636 C C . LYS A 1 85 ? -4.073 12.610 -7.107 1.00 42.41 85 LYS A C 1
ATOM 638 O O . LYS A 1 85 ? -3.960 13.606 -7.818 1.00 42.41 85 LYS A O 1
ATOM 643 N N . TYR A 1 86 ? -4.366 11.377 -7.530 1.00 51.12 86 TYR A N 1
ATOM 644 C CA . TYR A 1 86 ? -4.714 10.964 -8.887 1.00 51.12 86 TYR A CA 1
ATOM 645 C C . TYR A 1 86 ? -4.937 12.157 -9.808 1.00 51.12 86 TYR A C 1
ATOM 647 O O . TYR A 1 86 ? -5.963 12.824 -9.693 1.00 51.12 86 TYR A O 1
ATOM 655 N N . SER A 1 87 ? -3.973 12.457 -10.689 1.00 56.31 87 SER A N 1
ATOM 656 C CA . SER A 1 87 ? -4.235 13.414 -11.762 1.00 56.31 87 SER A CA 1
ATOM 657 C C . SER A 1 87 ? -5.493 12.911 -12.452 1.00 56.31 87 SER A C 1
ATOM 659 O O . SER A 1 87 ? -5.474 11.852 -13.081 1.00 56.31 87 SER A O 1
ATOM 661 N N . PHE A 1 88 ? -6.600 13.617 -12.230 1.00 56.00 88 PHE A N 1
ATOM 662 C CA . PHE A 1 88 ? -7.927 13.276 -12.726 1.00 56.00 88 PHE A CA 1
ATOM 663 C C . PHE A 1 88 ? -7.858 12.947 -14.218 1.00 56.00 88 PHE A C 1
ATOM 665 O O . PHE A 1 88 ? -8.486 12.004 -14.678 1.00 56.00 88 PHE A O 1
ATOM 672 N N . VAL A 1 89 ? -6.974 13.644 -14.935 1.00 60.09 89 VAL A N 1
ATOM 673 C CA . VAL A 1 89 ? -6.638 13.436 -16.345 1.00 60.09 89 VAL A CA 1
ATOM 674 C C . VAL A 1 89 ? -6.124 12.024 -16.633 1.00 60.09 89 VAL A C 1
ATOM 676 O O . VAL A 1 89 ? -6.548 11.407 -17.601 1.00 60.09 89 VAL A O 1
ATOM 679 N N . VAL A 1 90 ? -5.236 11.481 -15.801 1.00 59.09 90 VAL A N 1
ATOM 680 C CA . VAL A 1 90 ? -4.672 10.134 -15.987 1.00 59.09 90 VAL A CA 1
ATOM 681 C C . VAL A 1 90 ? -5.712 9.063 -15.672 1.00 59.09 90 VAL A C 1
ATOM 683 O O . VAL A 1 90 ? -5.801 8.067 -16.382 1.00 59.09 90 VAL A O 1
ATOM 686 N N . GLN A 1 91 ? -6.536 9.274 -14.646 1.00 62.12 91 GLN A N 1
ATOM 687 C CA . GLN A 1 91 ? -7.621 8.350 -14.319 1.00 62.12 91 GLN A CA 1
ATOM 688 C C . GLN A 1 91 ? -8.699 8.369 -15.412 1.00 62.12 91 GLN A C 1
ATOM 690 O O . GLN A 1 91 ? -9.125 7.314 -15.872 1.00 62.12 91 GLN A O 1
ATOM 695 N N . LEU A 1 92 ? -9.052 9.560 -15.900 1.00 68.50 92 LEU A N 1
ATOM 696 C CA . LEU A 1 92 ? -9.938 9.774 -17.040 1.00 68.50 92 LEU A CA 1
ATOM 697 C C . LEU A 1 92 ? -9.400 9.091 -18.302 1.00 68.50 92 LEU A C 1
ATOM 699 O O . LEU A 1 92 ? -10.156 8.402 -18.974 1.00 68.50 92 LEU A O 1
ATOM 703 N N . LEU A 1 93 ? -8.102 9.213 -18.600 1.00 72.88 93 LEU A N 1
ATOM 704 C CA . LEU A 1 93 ? -7.487 8.568 -19.763 1.00 72.88 93 LEU A CA 1
ATOM 705 C C . LEU A 1 93 ? -7.588 7.037 -19.683 1.00 72.88 93 LEU A C 1
ATOM 707 O O . LEU A 1 93 ? -7.969 6.398 -20.662 1.00 72.88 93 LEU A O 1
ATOM 711 N N . THR A 1 94 ? -7.315 6.445 -18.515 1.00 71.25 94 THR A N 1
ATOM 712 C CA . THR A 1 94 ? -7.471 4.997 -18.301 1.00 71.25 94 THR A CA 1
ATOM 713 C C . THR A 1 94 ? -8.919 4.555 -18.512 1.00 71.25 94 THR A C 1
ATOM 715 O O . THR A 1 94 ? -9.161 3.541 -19.165 1.00 71.25 94 THR A O 1
ATOM 718 N N . TRP A 1 95 ? -9.890 5.334 -18.025 1.00 75.62 95 TRP A N 1
ATOM 719 C CA . TRP A 1 95 ? -11.311 5.066 -18.252 1.00 75.62 95 TRP A CA 1
ATOM 720 C C . TRP A 1 95 ? -11.709 5.207 -19.722 1.00 75.62 95 TRP A C 1
ATOM 722 O O . TRP A 1 95 ? -12.441 4.362 -20.226 1.00 75.62 95 TRP A O 1
ATOM 732 N N . VAL A 1 96 ? -11.193 6.209 -20.437 1.00 73.00 96 VAL A N 1
ATOM 733 C CA . VAL A 1 96 ? -11.434 6.381 -21.879 1.00 73.00 96 VAL A CA 1
ATOM 734 C C . VAL A 1 96 ? -10.902 5.183 -22.666 1.00 73.00 96 VAL A C 1
ATOM 736 O O . VAL A 1 96 ? -11.603 4.675 -23.539 1.00 73.00 96 VAL A O 1
ATOM 739 N N . ILE A 1 97 ? -9.710 4.678 -22.332 1.00 74.50 97 ILE A N 1
ATOM 740 C CA . ILE A 1 97 ? -9.139 3.483 -22.972 1.00 74.50 97 ILE A CA 1
ATOM 741 C C . ILE A 1 97 ? -9.981 2.241 -22.650 1.00 74.50 97 ILE A C 1
ATOM 743 O O . ILE A 1 97 ? -10.290 1.468 -23.554 1.00 74.50 97 ILE A O 1
ATOM 747 N N . ALA A 1 98 ? -10.400 2.056 -21.395 1.00 73.88 98 ALA A N 1
ATOM 748 C CA . ALA A 1 98 ? -11.254 0.933 -21.007 1.00 73.88 98 ALA A CA 1
ATOM 749 C C . ALA A 1 98 ? -12.608 0.961 -21.740 1.00 73.88 98 ALA A C 1
ATOM 751 O O . ALA A 1 98 ? -13.022 -0.052 -22.305 1.00 73.88 98 ALA A O 1
ATOM 752 N N . VAL A 1 99 ? -13.259 2.128 -21.800 1.00 76.06 99 VAL A N 1
ATOM 753 C CA . VAL A 1 99 ? -14.507 2.332 -22.552 1.00 76.06 99 VAL A CA 1
ATOM 754 C C . VAL A 1 99 ? -14.289 2.051 -24.034 1.00 76.06 99 VAL A C 1
ATOM 756 O O . VAL A 1 99 ? -15.086 1.333 -24.628 1.00 76.06 99 VAL A O 1
ATOM 759 N N . TYR A 1 100 ? -13.198 2.545 -24.627 1.00 79.00 100 TYR A N 1
ATOM 760 C CA . TYR A 1 100 ? -12.865 2.281 -26.026 1.00 79.00 100 TYR A CA 1
ATOM 761 C C . TYR A 1 100 ? -12.727 0.780 -26.310 1.00 79.00 100 TYR A C 1
ATOM 763 O O . TYR A 1 100 ? -13.316 0.290 -27.270 1.00 79.00 100 TYR A O 1
ATOM 771 N N . VAL A 1 101 ? -12.018 0.033 -25.456 1.00 75.75 101 VAL A N 1
ATOM 772 C CA . VAL A 1 101 ? -11.867 -1.425 -25.600 1.00 75.75 101 VAL A CA 1
ATOM 773 C C . VAL A 1 101 ? -13.231 -2.118 -25.551 1.00 75.75 101 VAL A C 1
ATOM 775 O O . VAL A 1 101 ? -13.547 -2.890 -26.455 1.00 75.75 101 VAL A O 1
ATOM 778 N N . VAL A 1 102 ? -14.073 -1.801 -24.561 1.00 76.19 102 VAL A N 1
ATOM 779 C CA . VAL A 1 102 ? -15.435 -2.360 -24.452 1.00 76.19 102 VAL A CA 1
ATOM 780 C C . VAL A 1 102 ? -16.265 -2.050 -25.700 1.00 76.19 102 VAL A C 1
ATOM 782 O O . VAL A 1 102 ? -16.948 -2.928 -26.224 1.00 76.19 102 VAL A O 1
ATOM 785 N N . LEU A 1 103 ? -16.174 -0.823 -26.211 1.00 77.50 103 LEU A N 1
ATOM 786 C CA . LEU A 1 103 ? -16.939 -0.357 -27.364 1.00 77.50 103 LEU A CA 1
ATOM 787 C C . LEU A 1 103 ? -16.484 -1.049 -28.660 1.00 77.50 103 LEU A C 1
ATOM 789 O O . LEU A 1 103 ? -17.323 -1.469 -29.455 1.00 77.50 103 LEU A O 1
ATOM 793 N N . VAL A 1 104 ? -15.177 -1.267 -28.839 1.00 78.81 104 VAL A N 1
ATOM 794 C CA . VAL A 1 104 ? -14.629 -2.062 -29.953 1.00 78.81 104 VAL A CA 1
ATOM 795 C C . VAL A 1 104 ? -15.123 -3.507 -29.891 1.00 78.81 104 VAL A C 1
ATOM 797 O O . VAL A 1 104 ? -15.580 -4.029 -30.907 1.00 78.81 104 VAL A O 1
ATOM 800 N N . PHE A 1 105 ? -15.099 -4.148 -28.718 1.00 73.06 105 PHE A N 1
ATOM 801 C CA . PHE A 1 105 ? -15.614 -5.514 -28.566 1.00 73.06 105 PHE A CA 1
ATOM 802 C C . PHE A 1 105 ? -17.122 -5.601 -28.824 1.00 73.06 105 PHE A C 1
ATOM 804 O O . PHE A 1 105 ? -17.564 -6.514 -29.520 1.00 73.06 105 PHE A O 1
ATOM 811 N N . ALA A 1 106 ? -17.905 -4.630 -28.349 1.00 75.12 106 ALA A N 1
ATOM 812 C CA . ALA A 1 106 ? -19.339 -4.559 -28.620 1.00 75.12 106 ALA A CA 1
ATOM 813 C C . ALA A 1 106 ? -19.636 -4.410 -30.123 1.00 75.12 106 ALA A C 1
ATOM 815 O O . ALA A 1 106 ? -20.505 -5.102 -30.655 1.00 75.12 106 ALA A O 1
ATOM 816 N N . ILE A 1 107 ? -18.877 -3.564 -30.832 1.00 78.94 107 ILE A N 1
ATOM 817 C CA . ILE A 1 107 ? -19.000 -3.413 -32.289 1.00 78.94 107 ILE A CA 1
ATOM 818 C C . ILE A 1 107 ? -18.613 -4.711 -33.003 1.00 78.94 107 ILE A C 1
ATOM 820 O O . ILE A 1 107 ? -19.327 -5.134 -33.909 1.00 78.94 107 ILE A O 1
ATOM 824 N N . LEU A 1 108 ? -17.511 -5.360 -32.615 1.00 73.50 108 LEU A N 1
ATOM 825 C CA . LEU A 1 108 ? -17.072 -6.621 -33.225 1.00 73.50 108 LEU A CA 1
ATOM 826 C C . LEU A 1 108 ? -18.089 -7.751 -33.016 1.00 73.50 108 LEU A C 1
ATOM 828 O O . LEU A 1 108 ? -18.333 -8.521 -33.944 1.00 73.50 108 LEU A O 1
ATOM 832 N N . ALA A 1 109 ? -18.723 -7.815 -31.843 1.00 68.94 109 ALA A N 1
ATOM 833 C CA . ALA A 1 109 ? -19.809 -8.752 -31.571 1.00 68.94 109 ALA A CA 1
ATOM 834 C C . ALA A 1 109 ? -21.042 -8.465 -32.450 1.00 68.94 109 ALA A C 1
ATOM 836 O O . ALA A 1 109 ? -21.601 -9.382 -33.046 1.00 68.94 109 ALA A O 1
ATOM 837 N N . ALA A 1 110 ? -21.423 -7.193 -32.606 1.00 75.19 110 ALA A N 1
ATOM 838 C CA . ALA A 1 110 ? -22.564 -6.794 -33.432 1.00 75.19 110 ALA A CA 1
ATOM 839 C C . ALA A 1 110 ? -22.325 -6.979 -34.945 1.00 75.19 110 ALA A C 1
ATOM 841 O O . ALA A 1 110 ? -23.267 -7.206 -35.704 1.00 75.19 110 ALA A O 1
ATOM 842 N N . ARG A 1 111 ? -21.069 -6.883 -35.404 1.00 75.12 111 ARG A N 1
ATOM 843 C CA . ARG A 1 111 ? -20.695 -6.922 -36.829 1.00 75.12 111 ARG A CA 1
ATOM 844 C C . ARG A 1 111 ? -20.491 -8.329 -37.393 1.00 75.12 111 ARG A C 1
ATOM 846 O O . ARG A 1 111 ? -20.206 -8.447 -38.581 1.00 75.12 111 ARG A O 1
ATOM 853 N N . ASN A 1 112 ? -20.716 -9.376 -36.599 1.00 67.62 112 ASN A N 1
ATOM 854 C CA . ASN A 1 112 ? -20.835 -10.757 -37.074 1.00 67.62 112 ASN A CA 1
ATOM 855 C C . ASN A 1 112 ? -22.311 -11.222 -37.142 1.00 67.62 112 ASN A C 1
ATOM 857 O O . ASN A 1 112 ? -22.666 -12.209 -36.503 1.00 67.62 112 ASN A O 1
ATOM 861 N N . PRO A 1 113 ? -23.200 -10.579 -37.932 1.00 56.91 113 PRO A N 1
ATOM 862 C CA . PRO A 1 113 ? -24.592 -11.017 -38.068 1.00 56.91 113 PRO A CA 1
ATOM 863 C C . PRO A 1 113 ? -24.744 -12.299 -38.912 1.00 56.91 113 PRO A C 1
ATOM 865 O O . PRO A 1 113 ? -25.847 -12.818 -39.056 1.00 56.91 113 PRO A O 1
ATOM 868 N N . GLY A 1 114 ? -23.653 -12.822 -39.488 1.00 54.62 114 GLY A N 1
ATOM 869 C CA . GLY A 1 114 ? -23.667 -13.903 -40.483 1.00 54.62 114 GLY A CA 1
ATOM 870 C C . GLY A 1 114 ? -23.949 -15.317 -39.961 1.00 54.62 114 GLY A C 1
ATOM 871 O O . GLY A 1 114 ? -24.004 -16.242 -40.763 1.00 54.62 114 GLY A O 1
ATOM 872 N N . THR A 1 115 ? -24.133 -15.514 -38.655 1.00 55.19 115 THR A N 1
ATOM 873 C CA . THR A 1 115 ? -24.477 -16.823 -38.057 1.00 55.19 115 THR A CA 1
ATOM 874 C C . THR A 1 115 ? -25.749 -16.775 -37.211 1.00 55.19 115 THR A C 1
ATOM 876 O O . THR A 1 115 ? -25.999 -17.660 -36.399 1.00 55.19 115 THR A O 1
ATOM 879 N N . ALA A 1 116 ? -26.621 -15.791 -37.450 1.00 50.94 116 ALA A N 1
ATOM 880 C CA . ALA A 1 116 ? -27.984 -15.786 -36.929 1.00 50.94 116 ALA A CA 1
ATOM 881 C C . ALA A 1 116 ? -28.882 -16.746 -37.735 1.00 50.94 116 ALA A C 1
ATOM 883 O O . ALA A 1 116 ? -29.799 -16.332 -38.441 1.00 50.94 116 ALA A O 1
ATOM 884 N N . THR A 1 117 ? -28.630 -18.051 -37.621 1.00 53.19 117 THR A N 1
ATOM 885 C CA . THR A 1 117 ? -29.723 -19.024 -37.753 1.00 53.19 117 THR A CA 1
ATOM 886 C C . THR A 1 117 ? -30.227 -19.245 -36.336 1.00 53.19 117 THR A C 1
ATOM 888 O O . THR A 1 117 ? -29.430 -19.587 -35.472 1.00 53.19 117 THR A O 1
ATOM 891 N N . PHE A 1 118 ? -31.511 -18.972 -36.100 1.00 50.38 118 PHE A N 1
ATOM 892 C CA . PHE A 1 118 ? -32.227 -18.937 -34.817 1.00 50.38 118 PHE A CA 1
ATOM 893 C C . PHE A 1 118 ? -32.189 -20.253 -34.002 1.00 50.38 118 PHE A C 1
ATOM 895 O O . PHE A 1 118 ? -33.222 -20.816 -33.646 1.00 50.38 118 PHE A O 1
ATOM 902 N N . ALA A 1 119 ? -31.009 -20.766 -33.676 1.00 50.97 119 ALA A N 1
ATOM 903 C CA . ALA A 1 119 ? -30.829 -21.693 -32.579 1.00 50.97 119 ALA A CA 1
ATOM 904 C C . ALA A 1 119 ? -30.771 -20.851 -31.307 1.00 50.97 119 ALA A C 1
ATOM 906 O O . ALA A 1 119 ? -30.055 -19.854 -31.265 1.00 50.97 119 ALA A O 1
ATOM 907 N N . LYS A 1 120 ? -31.560 -21.231 -30.299 1.00 55.41 120 LYS A N 1
ATOM 908 C CA . LYS A 1 120 ? -31.497 -20.707 -28.932 1.00 55.41 120 LYS A CA 1
ATOM 909 C C . LYS A 1 120 ? -30.030 -20.586 -28.513 1.00 55.41 120 LYS A C 1
ATOM 911 O O . LYS A 1 120 ? -29.435 -21.581 -28.109 1.00 55.41 120 LYS A O 1
ATOM 916 N N . VAL A 1 121 ? -29.452 -19.395 -28.650 1.00 55.81 121 VAL A N 1
ATOM 917 C CA . VAL A 1 121 ? -28.167 -19.074 -28.041 1.00 55.81 121 VAL A CA 1
ATOM 918 C C . VAL A 1 121 ? -28.446 -19.193 -26.555 1.00 55.81 121 VAL A C 1
ATOM 920 O O . VAL A 1 121 ? -29.228 -18.421 -25.999 1.00 55.81 121 VAL A O 1
ATOM 923 N N . SER A 1 122 ? -27.952 -20.283 -25.977 1.00 65.81 122 SER A N 1
ATOM 924 C CA . SER A 1 122 ? -28.163 -20.627 -24.582 1.00 65.81 122 SER A CA 1
ATOM 925 C C . SER A 1 122 ? -27.717 -19.432 -23.743 1.00 65.81 122 SER A C 1
ATOM 927 O O . SER A 1 122 ? -26.627 -18.908 -23.965 1.00 65.81 122 SER A O 1
ATOM 929 N N . GLU A 1 123 ? -28.541 -18.967 -22.799 1.00 71.31 123 GLU A N 1
ATOM 930 C CA . GLU A 1 123 ? -28.196 -17.833 -21.920 1.00 71.31 123 GLU A CA 1
ATOM 931 C C . GLU A 1 123 ? -26.826 -18.019 -21.238 1.00 71.31 123 GLU A C 1
ATOM 933 O O . GLU A 1 123 ? -26.142 -17.039 -20.940 1.00 71.31 123 GLU A O 1
ATOM 938 N N . SER A 1 124 ? -26.383 -19.273 -21.075 1.00 75.25 124 SER A N 1
ATOM 939 C CA . SER A 1 124 ? -25.044 -19.642 -20.605 1.00 75.25 124 SER A CA 1
ATOM 940 C C . SER A 1 124 ? -23.901 -19.027 -21.416 1.00 75.25 124 SER A C 1
ATOM 942 O O . SER A 1 124 ? -22.886 -18.640 -20.837 1.00 75.25 124 SER A O 1
ATOM 944 N N . ASP A 1 125 ? -24.053 -18.904 -22.733 1.00 77.56 125 ASP A N 1
ATOM 945 C CA . ASP A 1 125 ? -22.974 -18.480 -23.631 1.00 77.56 125 ASP A CA 1
ATOM 946 C C . ASP A 1 125 ? -22.756 -16.965 -23.538 1.00 77.56 125 ASP A C 1
ATOM 948 O O . ASP A 1 125 ? -21.620 -16.485 -23.544 1.00 77.56 125 ASP A O 1
ATOM 952 N N . ASN A 1 126 ? -23.841 -16.213 -23.328 1.00 76.25 126 ASN A N 1
ATOM 953 C CA . ASN A 1 126 ? -23.783 -14.775 -23.074 1.00 76.25 126 ASN A CA 1
ATOM 954 C C . ASN A 1 126 ? -23.122 -14.469 -21.723 1.00 76.25 126 ASN A C 1
ATOM 956 O O . ASN A 1 126 ? -22.293 -13.561 -21.633 1.00 76.25 126 ASN A O 1
ATOM 960 N N . VAL A 1 127 ? -23.439 -15.242 -20.677 1.00 77.25 127 VAL A N 1
ATOM 961 C CA . VAL A 1 127 ? -22.820 -15.079 -19.350 1.00 77.25 127 VAL A CA 1
ATOM 962 C C . VAL A 1 127 ? -21.324 -15.393 -19.400 1.00 77.25 127 VAL A C 1
ATOM 964 O O . VAL A 1 127 ? -20.521 -14.639 -18.848 1.00 77.25 127 VAL A O 1
ATOM 967 N N . PHE A 1 128 ? -20.926 -16.456 -20.104 1.00 76.56 128 PHE A N 1
ATOM 968 C CA . PHE A 1 128 ? -19.515 -16.798 -20.284 1.00 76.56 128 PHE A CA 1
ATOM 969 C C . PHE A 1 128 ? -18.745 -15.692 -21.020 1.00 76.56 128 PHE A C 1
ATOM 971 O O . PHE A 1 128 ? -17.668 -15.289 -20.578 1.00 76.56 128 PHE A O 1
ATOM 978 N N . TYR A 1 129 ? -19.313 -15.140 -22.097 1.00 75.62 129 TYR A N 1
ATOM 979 C CA . TYR A 1 129 ? -18.683 -14.055 -22.853 1.00 75.62 129 TYR A CA 1
ATOM 980 C C . TYR A 1 129 ? -18.493 -12.788 -22.004 1.00 75.62 129 TYR A C 1
ATOM 982 O O . TYR A 1 129 ? -17.416 -12.187 -22.011 1.00 75.62 129 TYR A O 1
ATOM 990 N N . LEU A 1 130 ? -19.498 -12.422 -21.201 1.00 76.38 130 LEU A N 1
ATOM 991 C CA . LEU A 1 130 ? -19.397 -11.309 -20.253 1.00 76.38 130 LEU A CA 1
ATOM 992 C C . LEU A 1 130 ? -18.325 -11.554 -19.182 1.00 76.38 130 LEU A C 1
ATOM 994 O O . LEU A 1 130 ? -17.565 -10.637 -18.868 1.00 76.38 130 LEU A O 1
ATOM 998 N N . ALA A 1 131 ? -18.217 -12.778 -18.657 1.00 77.12 131 ALA A N 1
ATOM 999 C CA . ALA A 1 131 ? -17.185 -13.134 -17.685 1.00 77.12 131 ALA A CA 1
ATOM 1000 C C . ALA A 1 131 ? -15.771 -13.009 -18.277 1.00 77.12 131 ALA A C 1
ATOM 1002 O O . ALA A 1 131 ? -14.886 -12.431 -17.645 1.00 77.12 131 ALA A O 1
ATOM 1003 N N . VAL A 1 132 ? -15.562 -13.478 -19.512 1.00 80.56 132 VAL A N 1
ATOM 1004 C CA . VAL A 1 132 ? -14.277 -13.342 -20.218 1.00 80.56 132 VAL A CA 1
ATOM 1005 C C . VAL A 1 132 ? -13.924 -11.871 -20.444 1.00 80.56 132 VAL A C 1
ATOM 1007 O O . VAL A 1 132 ? -12.786 -11.476 -20.187 1.00 80.56 132 VAL A O 1
ATOM 1010 N N . ILE A 1 133 ? -14.887 -11.040 -20.858 1.00 78.31 133 ILE A N 1
ATOM 1011 C CA . ILE A 1 133 ? -14.672 -9.593 -21.015 1.00 78.31 133 ILE A CA 1
ATOM 1012 C C . ILE A 1 133 ? -14.304 -8.949 -19.676 1.00 78.31 133 ILE A C 1
ATOM 1014 O O . ILE A 1 133 ? -13.341 -8.187 -19.619 1.00 78.31 133 ILE A O 1
ATOM 1018 N N . ALA A 1 134 ? -15.019 -9.261 -18.594 1.00 78.75 134 ALA A N 1
ATOM 1019 C CA . ALA A 1 134 ? -14.732 -8.706 -17.272 1.00 78.75 134 ALA A CA 1
ATOM 1020 C C . ALA A 1 134 ? -13.318 -9.075 -16.789 1.00 78.75 134 ALA A C 1
ATOM 1022 O O . ALA A 1 134 ? -12.590 -8.215 -16.291 1.00 78.75 134 ALA A O 1
ATOM 1023 N N . ILE A 1 135 ? -12.897 -10.326 -17.004 1.00 79.81 135 ILE A N 1
ATOM 1024 C CA . ILE A 1 135 ? -11.539 -10.793 -16.697 1.00 79.81 135 ILE A CA 1
ATOM 1025 C C . ILE A 1 135 ? -10.502 -10.052 -17.553 1.00 79.81 135 ILE A C 1
ATOM 1027 O O . ILE A 1 135 ? -9.501 -9.568 -17.025 1.00 79.81 135 ILE A O 1
ATOM 1031 N N . ALA A 1 136 ? -10.741 -9.907 -18.859 1.00 77.19 136 ALA A N 1
ATOM 1032 C CA . ALA A 1 13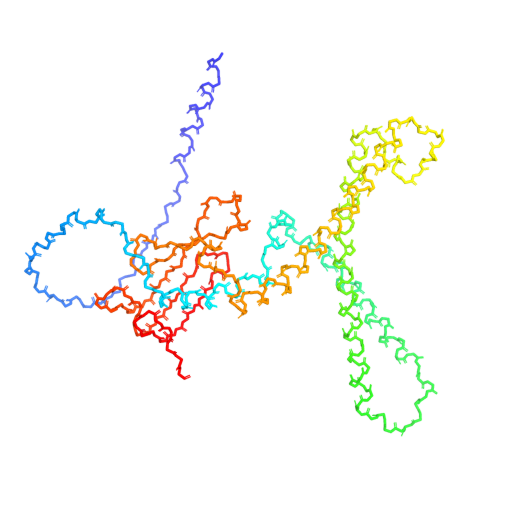6 ? -9.838 -9.181 -19.748 1.00 77.19 136 ALA A CA 1
ATOM 1033 C C . ALA A 1 136 ? -9.691 -7.707 -19.332 1.00 77.19 136 ALA A C 1
ATOM 1035 O O . ALA A 1 136 ? -8.571 -7.209 -19.221 1.00 77.19 136 ALA A O 1
ATOM 1036 N N . VAL A 1 137 ? -10.799 -7.024 -19.025 1.00 78.38 137 VAL A N 1
ATOM 1037 C CA . VAL A 1 137 ? -10.797 -5.637 -18.530 1.00 78.38 137 VAL A CA 1
ATOM 1038 C C . VAL A 1 137 ? -10.052 -5.530 -17.199 1.00 78.38 137 VAL A C 1
ATOM 1040 O O . VAL A 1 137 ? -9.256 -4.607 -17.026 1.00 78.38 137 VAL A O 1
ATOM 1043 N N . TYR A 1 138 ? -10.241 -6.484 -16.284 1.00 81.38 138 TYR A N 1
ATOM 1044 C CA . TYR A 1 138 ? -9.502 -6.537 -15.022 1.00 81.38 138 TYR A CA 1
ATOM 1045 C C . TYR A 1 138 ? -7.986 -6.623 -15.250 1.00 81.38 138 TYR A C 1
ATOM 1047 O O . TYR A 1 138 ? -7.230 -5.839 -14.669 1.00 81.38 138 TYR A O 1
ATOM 1055 N N . PHE A 1 139 ? -7.533 -7.518 -16.134 1.00 78.62 139 PHE A N 1
ATOM 1056 C CA . PHE A 1 139 ? -6.112 -7.643 -16.463 1.00 78.62 139 PHE A CA 1
ATOM 1057 C C . PHE A 1 139 ? -5.560 -6.392 -17.147 1.00 78.62 139 PHE A C 1
ATOM 1059 O O . PHE A 1 139 ? -4.475 -5.944 -16.784 1.00 78.62 139 PHE A O 1
ATOM 1066 N N . VAL A 1 140 ? -6.305 -5.785 -18.075 1.00 74.50 140 VAL A N 1
ATOM 1067 C CA . VAL A 1 140 ? -5.903 -4.532 -18.736 1.00 74.50 140 VAL A CA 1
ATOM 1068 C C . VAL A 1 140 ? -5.781 -3.394 -17.722 1.00 74.50 140 VAL A C 1
ATOM 1070 O O . VAL A 1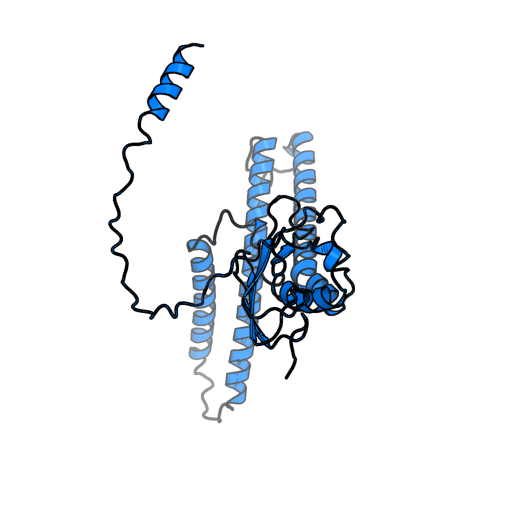 140 ? -4.787 -2.670 -17.737 1.00 74.50 140 VAL A O 1
ATOM 1073 N N . ALA A 1 141 ? -6.737 -3.255 -16.801 1.00 74.06 141 ALA A N 1
ATOM 1074 C CA . ALA A 1 141 ? -6.691 -2.231 -15.761 1.00 74.06 141 ALA A CA 1
ATOM 1075 C C . ALA A 1 141 ? -5.501 -2.435 -14.808 1.00 74.06 141 ALA A C 1
ATOM 1077 O O . ALA A 1 141 ? -4.790 -1.479 -14.487 1.00 74.06 141 ALA A O 1
ATOM 1078 N N . LYS A 1 142 ? -5.233 -3.680 -14.391 1.00 76.81 142 LYS A N 1
ATOM 1079 C CA . LYS A 1 142 ? -4.062 -4.016 -13.566 1.00 76.81 142 LYS A CA 1
ATOM 1080 C C . LYS A 1 142 ? -2.750 -3.757 -14.304 1.00 76.81 142 LYS A C 1
ATOM 1082 O O . LYS A 1 142 ? -1.849 -3.154 -13.727 1.00 76.81 142 LYS A O 1
ATOM 1087 N N . LEU A 1 143 ? -2.662 -4.131 -15.579 1.00 73.19 143 LEU A N 1
ATOM 1088 C CA . LEU A 1 143 ? -1.496 -3.861 -16.418 1.00 73.19 143 LEU A CA 1
ATOM 1089 C C . LEU A 1 143 ? -1.260 -2.354 -16.578 1.00 73.19 143 LEU A C 1
ATOM 1091 O O . LEU A 1 143 ? -0.127 -1.902 -16.456 1.00 73.19 143 LEU A O 1
ATOM 1095 N N . ALA A 1 144 ? -2.314 -1.560 -16.782 1.00 71.75 144 ALA A N 1
ATOM 1096 C CA . ALA A 1 144 ? -2.207 -0.107 -16.901 1.00 71.75 144 ALA A CA 1
ATOM 1097 C C . ALA A 1 144 ? -1.645 0.549 -15.627 1.00 71.75 144 ALA A C 1
ATOM 1099 O O . ALA A 1 144 ? -0.851 1.486 -15.720 1.00 71.75 144 ALA A O 1
ATOM 1100 N N . LEU A 1 145 ? -2.004 0.043 -14.440 1.00 71.12 145 LEU A N 1
ATOM 1101 C CA . LEU A 1 145 ? -1.423 0.509 -13.175 1.00 71.12 145 LEU A CA 1
ATOM 1102 C C . LEU A 1 145 ? 0.080 0.210 -13.089 1.00 71.12 145 LEU A C 1
ATOM 1104 O O . LEU A 1 145 ? 0.845 1.089 -12.694 1.00 71.12 145 LEU A O 1
ATOM 1108 N N . VAL A 1 146 ? 0.506 -0.984 -13.514 1.00 73.75 146 VAL A N 1
ATOM 1109 C CA . VAL A 1 146 ? 1.931 -1.353 -13.576 1.00 73.75 146 VAL A CA 1
ATOM 1110 C C . VAL A 1 146 ? 2.674 -0.462 -14.575 1.00 73.75 146 VAL A C 1
ATOM 1112 O O . VAL A 1 146 ? 3.682 0.145 -14.226 1.00 73.75 146 VAL A O 1
ATOM 1115 N N . VAL A 1 147 ? 2.139 -0.289 -15.788 1.00 74.62 147 VAL A N 1
ATOM 1116 C CA . VAL A 1 147 ? 2.737 0.575 -16.822 1.00 74.62 147 VAL A CA 1
ATOM 1117 C C . VAL A 1 147 ? 2.888 2.011 -16.324 1.00 74.62 147 VAL A C 1
ATOM 1119 O O . VAL A 1 147 ? 3.937 2.619 -16.522 1.00 74.62 147 VAL A O 1
ATOM 1122 N N . ARG A 1 148 ? 1.879 2.558 -15.636 1.00 74.25 148 ARG A N 1
ATOM 1123 C CA . ARG A 1 148 ? 1.947 3.907 -15.057 1.00 74.25 148 ARG A CA 1
ATOM 1124 C C . ARG A 1 148 ? 3.127 4.045 -14.097 1.00 74.25 148 ARG A C 1
ATOM 1126 O O . ARG A 1 148 ? 3.831 5.053 -14.134 1.00 74.25 148 ARG A O 1
ATOM 1133 N N . PHE A 1 149 ? 3.337 3.045 -13.253 1.00 72.50 149 PHE A N 1
ATOM 1134 C CA . PHE A 1 149 ? 4.437 3.040 -12.302 1.00 72.50 149 PHE A CA 1
ATOM 1135 C C . PHE A 1 149 ? 5.800 2.988 -13.013 1.00 72.50 149 PHE A C 1
ATOM 1137 O O . PHE A 1 149 ? 6.674 3.804 -12.717 1.00 72.50 149 PHE A O 1
ATOM 1144 N N . VAL A 1 150 ? 5.937 2.139 -14.037 1.00 76.06 150 VAL A N 1
ATOM 1145 C CA . VAL A 1 150 ? 7.145 2.050 -14.880 1.00 76.06 150 VAL A CA 1
ATOM 1146 C C . VAL A 1 150 ? 7.447 3.377 -15.586 1.00 76.06 150 VAL A C 1
ATOM 1148 O O . VAL A 1 150 ? 8.600 3.807 -15.620 1.00 76.06 150 VAL A O 1
ATOM 1151 N N . VAL A 1 151 ? 6.429 4.075 -16.105 1.00 77.50 151 VAL A N 1
ATOM 1152 C CA . VAL A 1 151 ? 6.605 5.387 -16.756 1.00 77.50 151 VAL A CA 1
ATOM 1153 C C . VAL A 1 151 ? 7.167 6.427 -15.783 1.00 77.50 151 VAL A C 1
ATOM 1155 O O . VAL A 1 151 ? 8.058 7.186 -16.163 1.00 77.50 151 VAL A O 1
ATOM 1158 N N . TYR A 1 152 ? 6.706 6.463 -14.527 1.00 78.44 152 TYR A N 1
ATOM 1159 C CA . TYR A 1 152 ? 7.252 7.396 -13.535 1.00 78.44 152 TYR A CA 1
ATOM 1160 C C . TYR A 1 152 ? 8.732 7.128 -13.243 1.00 78.44 152 TYR A C 1
ATOM 1162 O O . TYR A 1 152 ? 9.526 8.071 -13.225 1.00 78.44 152 TYR A O 1
ATOM 1170 N N . TRP A 1 153 ? 9.129 5.863 -13.088 1.00 78.00 153 TRP A N 1
ATOM 1171 C CA . TRP A 1 153 ? 10.539 5.514 -12.896 1.00 78.00 153 TRP A CA 1
ATOM 1172 C C . TRP A 1 153 ? 11.395 5.815 -14.119 1.00 78.00 153 TRP A C 1
ATOM 1174 O O . TRP A 1 153 ? 12.492 6.352 -13.971 1.00 78.00 153 TRP A O 1
ATOM 1184 N N . ALA A 1 154 ? 10.884 5.547 -15.321 1.00 78.06 154 ALA A N 1
ATOM 1185 C CA . ALA A 1 154 ? 11.563 5.900 -16.561 1.00 78.06 154 ALA A CA 1
ATOM 1186 C C . ALA A 1 154 ? 11.804 7.416 -16.654 1.00 78.06 154 ALA A C 1
ATOM 1188 O O . ALA A 1 154 ? 12.918 7.838 -16.962 1.00 78.06 154 ALA A O 1
ATOM 1189 N N . MET A 1 155 ? 10.806 8.239 -16.312 1.00 81.94 155 MET A N 1
ATOM 1190 C CA . MET A 1 155 ? 10.949 9.699 -16.266 1.00 81.94 155 MET A CA 1
ATOM 1191 C C . MET A 1 155 ? 12.010 10.144 -15.250 1.00 81.94 155 MET A C 1
ATOM 1193 O O . MET A 1 155 ? 12.860 10.969 -15.581 1.00 81.94 155 MET A O 1
ATOM 1197 N N . ILE A 1 156 ? 12.008 9.576 -14.038 1.00 80.62 156 ILE A N 1
ATOM 1198 C CA . ILE A 1 156 ? 13.022 9.874 -13.012 1.00 80.62 156 ILE A CA 1
ATOM 1199 C C . ILE A 1 156 ? 14.421 9.488 -13.501 1.00 80.62 156 ILE A C 1
ATOM 1201 O O . ILE A 1 156 ? 15.359 10.268 -13.344 1.00 80.62 156 ILE A O 1
ATOM 1205 N N . ALA A 1 157 ? 14.580 8.325 -14.134 1.00 79.56 157 ALA A N 1
ATOM 1206 C CA . ALA A 1 157 ? 15.870 7.910 -14.670 1.00 79.56 157 ALA A CA 1
ATOM 1207 C C . ALA A 1 157 ? 16.364 8.805 -15.802 1.00 79.56 157 ALA A C 1
ATOM 1209 O O . ALA A 1 157 ? 17.544 9.148 -15.815 1.00 79.56 157 ALA A O 1
ATOM 1210 N N . VAL A 1 158 ? 15.490 9.220 -16.722 1.00 81.62 158 VAL A N 1
ATOM 1211 C CA . VAL A 1 158 ? 15.852 10.181 -17.773 1.00 81.62 158 VAL A CA 1
ATOM 1212 C C . VAL A 1 158 ? 16.336 11.490 -17.155 1.00 81.62 158 VAL A C 1
ATOM 1214 O O . VAL A 1 158 ? 17.380 11.998 -17.560 1.00 81.62 158 VAL A O 1
ATOM 1217 N N . LEU A 1 159 ? 15.634 12.009 -16.141 1.00 83.12 159 LEU A N 1
ATOM 1218 C CA . LEU A 1 159 ? 16.045 13.219 -15.423 1.00 83.12 159 LEU A CA 1
ATOM 1219 C C . LEU A 1 159 ? 17.389 13.041 -14.705 1.00 83.12 159 LEU A C 1
ATOM 1221 O O . LEU A 1 159 ? 18.217 13.948 -14.732 1.00 83.12 159 LEU A O 1
ATOM 1225 N N . LEU A 1 160 ? 17.634 11.875 -14.105 1.00 81.25 160 LEU A N 1
ATOM 1226 C CA . LEU A 1 160 ? 18.883 11.571 -13.407 1.00 81.25 160 LEU A CA 1
ATOM 1227 C C . LEU A 1 160 ? 20.060 11.452 -14.386 1.00 81.25 160 LEU A C 1
ATOM 1229 O O . LEU A 1 160 ? 21.120 12.031 -14.145 1.00 81.25 160 LEU A O 1
ATOM 1233 N N . VAL A 1 161 ? 19.871 10.777 -15.524 1.00 80.31 161 VAL A N 1
ATOM 1234 C CA . VAL A 1 161 ? 20.884 10.718 -16.591 1.00 80.31 161 VAL A CA 1
ATOM 1235 C C . VAL A 1 161 ? 21.139 12.095 -17.181 1.00 80.31 161 VAL A C 1
ATOM 1237 O O . VAL A 1 161 ? 22.297 12.456 -17.390 1.00 80.31 161 VAL A O 1
ATOM 1240 N N . TYR A 1 162 ? 20.094 12.889 -17.406 1.00 83.25 162 TYR A N 1
ATOM 1241 C CA . TYR A 1 162 ? 20.238 14.265 -17.866 1.00 83.25 162 TYR A CA 1
ATOM 1242 C C . TYR A 1 162 ? 21.036 15.113 -16.871 1.00 83.25 162 TYR A C 1
ATOM 1244 O O . TYR A 1 162 ? 21.968 15.798 -17.277 1.00 83.25 162 TYR A O 1
ATOM 1252 N N . ALA A 1 163 ? 20.746 15.014 -15.572 1.00 81.50 163 ALA A N 1
ATOM 1253 C CA . ALA A 1 163 ? 21.489 15.728 -14.537 1.00 81.50 163 ALA A C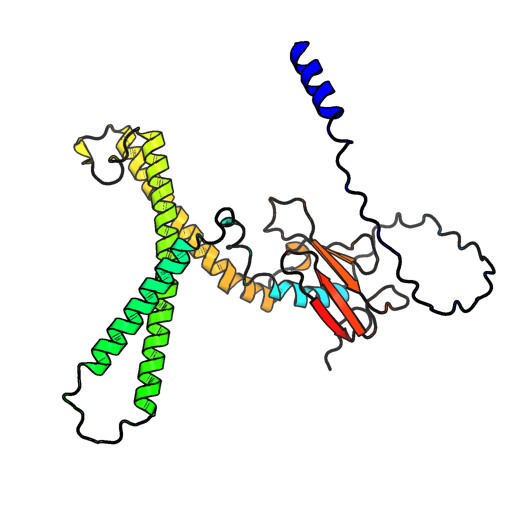A 1
ATOM 1254 C C . ALA A 1 163 ? 22.974 15.322 -14.488 1.00 81.50 163 ALA A C 1
ATOM 1256 O O . ALA A 1 163 ? 23.831 16.167 -14.247 1.00 81.50 163 ALA A O 1
ATOM 1257 N N . ALA A 1 164 ? 23.288 14.048 -14.745 1.00 82.44 164 ALA A N 1
ATOM 1258 C CA . ALA A 1 164 ? 24.660 13.543 -14.727 1.00 82.44 164 ALA A CA 1
ATOM 1259 C C . ALA A 1 164 ? 25.451 13.845 -16.013 1.00 82.44 164 ALA A C 1
ATOM 1261 O O . ALA A 1 164 ? 26.663 14.043 -15.959 1.00 82.44 164 ALA A O 1
ATOM 1262 N N . THR A 1 165 ? 24.792 13.838 -17.173 1.00 82.06 165 THR A N 1
ATOM 1263 C CA . THR A 1 165 ? 25.460 13.882 -18.489 1.00 82.06 165 THR A CA 1
ATOM 1264 C C . THR A 1 165 ? 25.211 15.169 -19.276 1.00 82.06 165 THR A C 1
ATOM 1266 O O . THR A 1 165 ? 25.894 15.413 -20.266 1.00 82.06 165 THR A O 1
ATOM 1269 N N . GLY A 1 166 ? 24.229 15.982 -18.877 1.00 85.25 166 GLY A N 1
ATOM 1270 C CA . GLY A 1 166 ? 23.782 17.170 -19.608 1.00 85.25 166 GLY A CA 1
ATOM 1271 C C . GLY A 1 166 ? 23.026 16.872 -20.910 1.00 85.25 166 GLY A C 1
ATOM 1272 O O . GLY A 1 166 ? 22.711 17.798 -21.652 1.00 85.25 166 GLY A O 1
ATOM 1273 N N . SER A 1 167 ? 22.731 15.601 -21.216 1.00 84.00 167 SER A N 1
ATOM 1274 C CA . SER A 1 167 ? 22.086 15.186 -22.467 1.00 84.00 167 SER A CA 1
ATOM 1275 C C . SER A 1 167 ? 20.931 14.219 -22.218 1.00 84.00 167 SER A C 1
ATOM 1277 O O . SER A 1 167 ? 21.096 13.176 -21.591 1.00 84.00 167 SER A O 1
ATOM 1279 N N . LEU A 1 168 ? 19.750 14.541 -22.756 1.00 80.00 168 LEU A N 1
ATOM 1280 C CA . LEU A 1 168 ? 18.564 13.675 -22.680 1.00 80.00 168 LEU A CA 1
ATOM 1281 C C . LEU A 1 168 ? 18.703 12.417 -23.552 1.00 80.00 168 LEU A C 1
ATOM 1283 O O . LEU A 1 168 ? 18.113 11.381 -23.257 1.00 80.00 168 LEU A O 1
ATOM 1287 N N . TYR A 1 169 ? 19.508 12.490 -24.614 1.00 79.31 169 TYR A N 1
ATOM 1288 C CA . TYR A 1 169 ? 19.652 11.411 -25.596 1.00 79.31 169 TYR A CA 1
ATOM 1289 C C . TYR A 1 169 ? 20.628 10.312 -25.158 1.00 79.31 169 TYR A C 1
ATOM 1291 O O . TYR A 1 169 ? 20.646 9.234 -25.756 1.00 79.31 169 TYR A O 1
ATOM 1299 N N . ALA A 1 170 ? 21.406 10.555 -24.098 1.00 73.31 170 ALA A N 1
ATOM 1300 C CA . ALA A 1 170 ? 22.440 9.642 -23.615 1.00 73.31 170 ALA A CA 1
ATOM 1301 C C . ALA A 1 170 ? 21.900 8.284 -23.129 1.00 73.31 170 ALA A C 1
ATOM 1303 O O . ALA A 1 170 ? 22.632 7.299 -23.155 1.00 73.31 170 ALA A O 1
ATOM 1304 N N . LEU A 1 171 ? 20.630 8.202 -22.714 1.00 72.75 171 LEU A N 1
ATOM 1305 C CA . LEU A 1 171 ? 20.048 6.952 -22.211 1.00 72.75 171 LEU A CA 1
ATOM 1306 C C . LEU A 1 171 ? 19.608 5.996 -23.339 1.00 72.75 171 LEU A C 1
ATOM 1308 O O . LEU A 1 171 ? 19.813 4.782 -23.233 1.00 72.75 171 LEU A O 1
ATOM 1312 N N . PHE A 1 172 ? 19.019 6.530 -24.417 1.00 77.00 172 PHE A N 1
ATOM 1313 C CA . PHE A 1 172 ? 18.293 5.724 -25.409 1.00 77.00 172 PHE A CA 1
ATOM 1314 C C . PHE A 1 172 ? 18.885 5.723 -26.820 1.00 77.00 172 PHE A C 1
ATOM 1316 O O . PHE A 1 172 ? 18.678 4.745 -27.529 1.00 77.00 172 PHE A O 1
ATOM 1323 N N . TRP A 1 173 ? 19.585 6.781 -27.246 1.00 76.81 173 TRP A N 1
ATOM 1324 C CA . TRP A 1 173 ? 19.825 7.003 -28.682 1.00 76.81 173 TRP A CA 1
ATOM 1325 C C . TRP A 1 173 ? 21.297 7.113 -29.091 1.00 76.81 173 TRP A C 1
ATOM 1327 O O . TRP A 1 173 ? 21.619 6.991 -30.269 1.00 76.81 173 TRP A O 1
ATOM 1337 N N . ILE A 1 174 ? 22.204 7.351 -28.142 1.00 76.81 174 ILE A N 1
ATOM 1338 C CA . ILE A 1 174 ? 23.630 7.501 -28.445 1.00 76.81 174 ILE A CA 1
ATOM 1339 C C . ILE A 1 174 ? 24.300 6.120 -28.468 1.00 76.81 174 ILE A C 1
ATOM 1341 O O . ILE A 1 174 ? 24.233 5.374 -27.490 1.00 76.81 174 ILE A O 1
ATOM 1345 N N . ASN A 1 175 ? 24.953 5.794 -29.589 1.00 77.12 175 ASN A N 1
ATOM 1346 C CA . ASN A 1 175 ? 25.756 4.578 -29.732 1.00 77.12 175 ASN A CA 1
ATOM 1347 C C . ASN A 1 175 ? 26.918 4.590 -28.730 1.00 77.12 175 ASN A C 1
ATOM 1349 O O . ASN A 1 175 ? 27.589 5.615 -28.563 1.00 77.12 175 ASN A O 1
ATOM 1353 N N . ASP A 1 176 ? 27.182 3.435 -28.113 1.00 74.19 176 ASP A N 1
ATOM 1354 C CA . ASP A 1 176 ? 28.179 3.270 -27.044 1.00 74.19 176 ASP A CA 1
ATOM 1355 C C . ASP A 1 176 ? 29.591 3.725 -27.444 1.00 74.19 176 ASP A C 1
ATOM 1357 O O . ASP A 1 176 ? 30.411 4.026 -26.573 1.00 74.19 176 ASP A O 1
ATOM 1361 N N . ASP A 1 177 ? 29.862 3.803 -28.745 1.00 82.31 177 ASP A N 1
ATOM 1362 C CA . ASP A 1 177 ? 31.153 4.151 -29.341 1.00 82.31 177 ASP A CA 1
ATOM 1363 C C . ASP A 1 177 ? 31.461 5.655 -29.263 1.00 82.31 177 ASP A C 1
ATOM 1365 O O . ASP A 1 177 ? 32.616 6.064 -29.339 1.00 82.31 177 ASP A O 1
ATOM 1369 N N . THR A 1 178 ? 30.430 6.489 -29.097 1.00 82.19 178 THR A N 1
ATOM 1370 C CA . THR A 1 178 ? 30.554 7.960 -29.052 1.00 82.19 178 THR A CA 1
ATOM 1371 C C . THR A 1 178 ? 30.517 8.527 -27.634 1.00 82.19 178 THR A C 1
ATOM 1373 O O . THR A 1 178 ? 30.764 9.715 -27.423 1.00 82.19 178 THR A O 1
ATOM 1376 N N . LEU A 1 179 ? 30.221 7.683 -26.643 1.00 78.69 179 LEU A N 1
ATOM 1377 C CA . LEU A 1 179 ? 30.160 8.080 -25.244 1.00 78.69 179 LEU A CA 1
ATOM 1378 C C . LEU A 1 179 ? 31.548 8.015 -24.611 1.00 78.69 179 LEU A C 1
ATOM 1380 O O . LEU A 1 179 ? 32.267 7.024 -24.726 1.00 78.69 179 LEU A O 1
ATOM 1384 N N . SER A 1 180 ? 31.887 9.057 -23.852 1.00 85.19 180 SER A N 1
ATOM 1385 C CA . SER A 1 180 ? 33.003 8.996 -22.907 1.00 85.19 180 SER A CA 1
ATOM 1386 C C . SER A 1 180 ? 32.832 7.796 -21.964 1.00 85.19 180 SER A C 1
ATOM 1388 O O . SER A 1 180 ? 31.705 7.432 -21.611 1.00 85.19 180 SER A O 1
ATOM 1390 N N . HIS A 1 181 ? 33.942 7.206 -21.510 1.00 86.81 181 HIS A N 1
ATOM 1391 C CA . HIS A 1 181 ? 33.954 6.074 -20.574 1.00 86.81 181 HIS A CA 1
ATOM 1392 C C . HIS A 1 181 ? 33.045 6.318 -19.354 1.00 86.81 181 HIS A C 1
ATOM 1394 O O . HIS A 1 181 ? 32.302 5.432 -18.929 1.00 86.81 181 HIS A O 1
ATOM 1400 N N . THR A 1 182 ? 33.028 7.554 -18.847 1.00 84.00 182 THR A N 1
ATOM 1401 C CA . THR A 1 182 ? 32.152 7.984 -17.749 1.00 84.00 182 THR A CA 1
ATOM 1402 C C . THR A 1 182 ? 30.667 7.855 -18.101 1.00 84.00 182 THR A C 1
ATOM 1404 O O . THR A 1 182 ? 29.886 7.359 -17.293 1.00 84.00 182 THR A O 1
ATOM 1407 N N . GLY A 1 183 ? 30.262 8.239 -19.316 1.00 81.94 183 GLY A N 1
ATOM 1408 C CA . GLY A 1 183 ? 28.869 8.154 -19.767 1.00 81.94 183 GLY A CA 1
ATOM 1409 C C . GLY A 1 183 ? 28.373 6.712 -19.868 1.00 81.94 183 GLY A C 1
ATOM 1410 O O . GLY A 1 183 ? 27.257 6.409 -19.446 1.00 81.94 183 GLY A O 1
ATOM 1411 N N . ARG A 1 184 ? 29.234 5.799 -20.335 1.00 84.44 184 ARG A N 1
ATOM 1412 C CA . ARG A 1 184 ? 28.933 4.362 -20.374 1.00 84.44 184 ARG A CA 1
ATOM 1413 C C . ARG A 1 184 ? 28.715 3.803 -18.967 1.00 84.44 184 ARG A C 1
ATOM 1415 O O . ARG A 1 184 ? 27.727 3.112 -18.729 1.00 84.44 184 ARG A O 1
ATOM 1422 N N . GLN A 1 185 ? 29.594 4.136 -18.021 1.00 88.00 185 GLN A N 1
ATOM 1423 C CA . GLN A 1 185 ? 29.479 3.672 -16.637 1.00 88.00 185 GLN A CA 1
ATOM 1424 C C . GLN A 1 185 ? 28.206 4.191 -15.954 1.00 88.00 185 GLN A C 1
ATOM 1426 O O . GLN A 1 185 ? 27.513 3.416 -15.295 1.00 88.00 185 GLN A O 1
ATOM 1431 N N . VAL A 1 186 ? 27.859 5.468 -16.155 1.00 84.06 186 VAL A N 1
ATOM 1432 C CA . VAL A 1 186 ? 26.608 6.051 -15.641 1.00 84.06 186 VAL A CA 1
ATOM 1433 C C . VAL A 1 186 ? 25.395 5.327 -16.224 1.00 84.06 186 VAL A C 1
ATOM 1435 O O . VAL A 1 186 ? 24.515 4.934 -15.466 1.00 84.06 186 VAL A O 1
ATOM 1438 N N . ARG A 1 187 ? 25.368 5.063 -17.537 1.00 82.88 187 ARG A N 1
ATOM 1439 C CA . ARG A 1 187 ? 24.265 4.340 -18.192 1.00 82.88 187 ARG A CA 1
ATOM 1440 C C . ARG A 1 187 ? 24.043 2.950 -17.589 1.00 82.88 187 ARG A C 1
ATOM 1442 O O . ARG A 1 187 ? 22.911 2.614 -17.242 1.00 82.88 187 ARG A O 1
ATOM 1449 N N . TYR A 1 188 ? 25.111 2.165 -17.422 1.00 87.19 188 TYR A N 1
ATOM 1450 C CA . TYR A 1 188 ? 25.028 0.841 -16.793 1.00 87.19 188 TYR A CA 1
ATOM 1451 C C . TYR A 1 188 ? 24.551 0.926 -15.340 1.00 87.19 188 TYR A C 1
ATOM 1453 O O . TYR A 1 188 ? 23.662 0.172 -14.943 1.00 87.19 188 TYR A O 1
ATOM 1461 N N . ALA A 1 189 ? 25.093 1.866 -14.562 1.00 87.69 189 ALA A N 1
ATOM 1462 C CA . ALA A 1 189 ? 24.687 2.071 -13.177 1.00 87.69 189 ALA A CA 1
ATOM 1463 C C . ALA A 1 189 ? 23.203 2.459 -13.067 1.00 87.69 189 ALA A C 1
ATOM 1465 O O . ALA A 1 189 ? 22.480 1.884 -12.255 1.00 87.69 189 ALA A O 1
ATOM 1466 N N . THR A 1 190 ? 22.719 3.372 -13.917 1.00 83.69 190 THR A N 1
ATOM 1467 C CA . THR A 1 190 ? 21.300 3.754 -13.960 1.00 83.69 190 THR A CA 1
ATOM 1468 C C . THR A 1 190 ? 20.410 2.579 -14.360 1.00 83.69 190 THR A C 1
ATOM 1470 O O . THR A 1 190 ? 19.368 2.378 -13.740 1.00 83.69 190 THR A O 1
ATOM 1473 N N . GLY A 1 191 ? 20.818 1.767 -15.340 1.00 84.62 191 GLY A N 1
ATOM 1474 C CA . GLY A 1 191 ? 20.076 0.569 -15.744 1.00 84.62 191 GLY A CA 1
ATOM 1475 C C . GLY A 1 191 ? 19.927 -0.452 -14.611 1.00 84.62 191 GLY A C 1
ATOM 1476 O O . GLY A 1 191 ? 18.820 -0.917 -14.342 1.00 84.62 191 GLY A O 1
ATOM 1477 N N . ILE A 1 192 ? 21.017 -0.749 -13.895 1.00 88.81 192 ILE A N 1
ATOM 1478 C CA . ILE A 1 192 ? 20.997 -1.648 -12.727 1.00 88.81 192 ILE A CA 1
ATOM 1479 C C . ILE A 1 192 ? 20.120 -1.070 -11.610 1.00 88.81 192 ILE A C 1
ATOM 1481 O O . ILE A 1 192 ? 19.343 -1.805 -10.997 1.00 88.81 192 ILE A O 1
ATOM 1485 N N . ALA A 1 193 ? 20.212 0.239 -11.356 1.00 85.12 193 ALA A N 1
ATOM 1486 C CA . ALA A 1 193 ? 19.409 0.906 -10.335 1.00 85.12 193 ALA A CA 1
ATOM 1487 C C . ALA A 1 193 ? 17.907 0.819 -10.643 1.00 85.12 193 ALA A C 1
ATOM 1489 O O . ALA A 1 193 ? 17.132 0.440 -9.769 1.00 85.12 193 ALA A O 1
ATOM 1490 N N . LEU A 1 194 ? 17.502 1.089 -11.889 1.00 81.31 194 LEU A N 1
ATOM 1491 C CA . LEU A 1 194 ? 16.114 0.948 -12.334 1.00 81.31 194 LEU A CA 1
ATOM 1492 C C . LEU A 1 194 ? 15.595 -0.481 -12.172 1.00 81.31 194 LEU A C 1
ATOM 1494 O O . LEU A 1 194 ? 14.537 -0.682 -11.581 1.00 81.31 194 LEU A O 1
ATOM 1498 N N . ALA A 1 195 ? 16.352 -1.473 -12.650 1.00 83.75 195 ALA A N 1
ATOM 1499 C CA . ALA A 1 195 ? 15.960 -2.875 -12.532 1.00 83.75 195 ALA A CA 1
ATOM 1500 C C . ALA A 1 195 ? 15.814 -3.303 -11.061 1.00 83.75 195 ALA A C 1
ATOM 1502 O O . ALA A 1 195 ? 14.865 -3.997 -10.702 1.00 83.75 195 ALA A O 1
ATOM 1503 N N . SER A 1 196 ? 16.717 -2.842 -10.192 1.00 86.69 196 SER A N 1
ATOM 1504 C CA . SER A 1 196 ? 16.667 -3.129 -8.753 1.00 86.69 196 SER A CA 1
ATOM 1505 C C . SER A 1 196 ? 15.441 -2.502 -8.085 1.00 86.69 196 SER A C 1
ATOM 1507 O O . SER A 1 196 ? 14.768 -3.162 -7.296 1.00 86.69 196 SER A O 1
ATOM 1509 N N . ILE A 1 197 ? 15.124 -1.246 -8.414 1.00 81.50 197 ILE A N 1
ATOM 1510 C CA . ILE A 1 197 ? 13.950 -0.539 -7.881 1.00 81.50 197 ILE A CA 1
ATOM 1511 C C . ILE A 1 197 ? 12.647 -1.228 -8.303 1.00 81.50 197 ILE A C 1
ATOM 1513 O O . ILE A 1 197 ? 11.739 -1.373 -7.482 1.00 81.50 197 ILE A O 1
ATOM 1517 N N . GLU A 1 198 ? 12.556 -1.692 -9.550 1.00 79.06 198 GLU A N 1
ATOM 1518 C CA . GLU A 1 198 ? 11.384 -2.422 -10.041 1.00 79.06 198 GLU A CA 1
ATOM 1519 C C . GLU A 1 198 ? 11.172 -3.718 -9.246 1.00 79.06 198 GLU A C 1
ATOM 1521 O O . GLU A 1 198 ? 10.084 -3.961 -8.722 1.00 79.06 198 GLU A O 1
ATOM 1526 N N . VAL A 1 199 ? 12.236 -4.510 -9.054 1.00 84.00 199 VAL A N 1
ATOM 1527 C CA . VAL A 1 1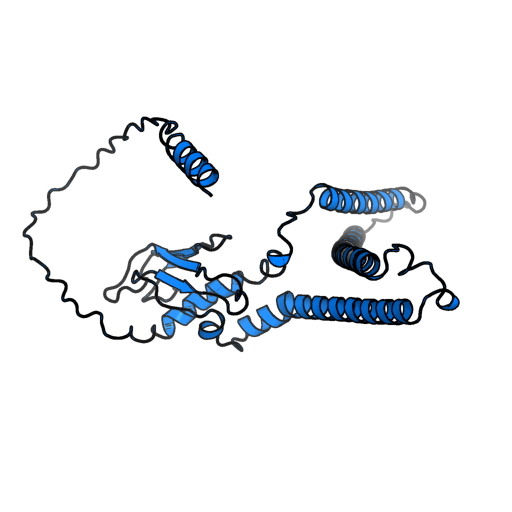99 ? 12.182 -5.740 -8.245 1.00 84.00 199 VAL A CA 1
ATOM 1528 C C . VAL A 1 199 ? 11.760 -5.434 -6.807 1.00 84.00 199 VAL A C 1
ATOM 1530 O O . VAL A 1 199 ? 10.880 -6.109 -6.274 1.00 84.00 199 VAL A O 1
ATOM 1533 N N . ILE A 1 200 ? 12.331 -4.396 -6.187 1.00 84.44 200 ILE A N 1
ATOM 1534 C CA . ILE A 1 200 ? 11.958 -3.966 -4.830 1.00 84.44 200 ILE A CA 1
ATOM 1535 C C . ILE A 1 200 ? 10.478 -3.587 -4.768 1.00 84.44 200 ILE A C 1
ATOM 1537 O O . ILE A 1 200 ? 9.796 -3.957 -3.814 1.00 84.44 200 ILE A O 1
ATOM 1541 N N . THR A 1 201 ? 9.958 -2.896 -5.783 1.00 79.94 201 THR A N 1
ATOM 1542 C CA . THR A 1 201 ? 8.544 -2.509 -5.821 1.00 79.94 201 THR A CA 1
ATOM 1543 C C . THR A 1 201 ? 7.639 -3.728 -5.938 1.00 79.94 201 THR A C 1
ATOM 1545 O O . THR A 1 201 ? 6.672 -3.835 -5.188 1.00 79.94 201 THR A O 1
ATOM 1548 N N . VAL A 1 202 ? 7.949 -4.676 -6.826 1.00 80.06 202 VAL A N 1
ATOM 1549 C CA . VAL A 1 202 ? 7.166 -5.915 -6.961 1.00 80.06 202 VAL A CA 1
ATOM 1550 C C . VAL A 1 202 ? 7.165 -6.700 -5.649 1.00 80.06 202 VAL A C 1
ATOM 1552 O O . VAL A 1 202 ? 6.111 -7.161 -5.208 1.00 80.06 202 VAL A O 1
ATOM 1555 N N . VAL A 1 203 ? 8.318 -6.802 -4.983 1.00 83.88 203 VAL A N 1
ATOM 1556 C CA . VAL A 1 203 ? 8.434 -7.447 -3.668 1.00 83.88 203 VAL A CA 1
ATOM 1557 C C . VAL A 1 203 ? 7.614 -6.700 -2.614 1.00 83.88 203 VAL A C 1
ATOM 1559 O O . VAL A 1 203 ? 6.885 -7.336 -1.858 1.00 83.88 203 VAL A O 1
ATOM 1562 N N . ALA A 1 204 ? 7.673 -5.367 -2.578 1.00 83.31 204 ALA A N 1
ATOM 1563 C CA . ALA A 1 204 ? 6.889 -4.550 -1.655 1.00 83.31 204 ALA A CA 1
ATOM 1564 C C . ALA A 1 204 ? 5.380 -4.690 -1.903 1.00 83.31 204 ALA A C 1
ATOM 1566 O O . ALA A 1 204 ? 4.606 -4.828 -0.956 1.00 83.31 204 ALA A O 1
ATOM 1567 N N . TYR A 1 205 ? 4.950 -4.717 -3.165 1.00 81.00 205 TYR A N 1
ATOM 1568 C CA . TYR A 1 205 ? 3.561 -4.961 -3.545 1.00 81.00 205 TYR A CA 1
ATOM 1569 C C . TYR A 1 205 ? 3.096 -6.341 -3.078 1.00 81.00 205 TYR A C 1
ATOM 1571 O O . TYR A 1 205 ? 2.076 -6.464 -2.400 1.00 81.00 205 TYR A O 1
ATOM 1579 N N . TRP A 1 206 ? 3.876 -7.380 -3.389 1.00 88.38 206 TRP A N 1
ATOM 1580 C CA . TRP A 1 206 ? 3.567 -8.742 -2.973 1.00 88.38 206 TRP A CA 1
ATOM 1581 C C . TRP A 1 206 ? 3.494 -8.862 -1.446 1.00 88.38 206 TRP A C 1
ATOM 1583 O O . TRP A 1 206 ? 2.562 -9.458 -0.900 1.00 88.38 206 TRP A O 1
ATOM 1593 N N . PHE A 1 207 ? 4.443 -8.238 -0.747 1.00 86.12 207 PHE A N 1
ATOM 1594 C CA . PHE A 1 207 ? 4.487 -8.235 0.705 1.00 86.12 207 PHE A CA 1
ATOM 1595 C C . PHE A 1 207 ? 3.271 -7.528 1.310 1.00 86.12 207 PHE A C 1
ATOM 1597 O O . PHE A 1 207 ? 2.612 -8.099 2.168 1.00 86.12 207 PHE A O 1
ATOM 1604 N N . THR A 1 208 ? 2.937 -6.322 0.851 1.00 80.75 208 THR A N 1
ATOM 1605 C CA . THR A 1 208 ? 1.827 -5.520 1.399 1.00 80.75 208 THR A CA 1
ATOM 1606 C C . THR A 1 208 ? 0.456 -6.146 1.157 1.00 80.75 208 THR A C 1
ATOM 1608 O O . THR A 1 208 ? -0.389 -6.101 2.043 1.00 80.75 208 THR A O 1
ATOM 1611 N N . HIS A 1 209 ? 0.234 -6.761 -0.007 1.00 81.38 209 HIS A N 1
ATOM 1612 C CA . HIS A 1 209 ? -1.088 -7.268 -0.387 1.00 81.38 209 HIS A CA 1
ATOM 1613 C C . HIS A 1 209 ? -1.322 -8.733 -0.014 1.00 81.38 209 HIS A C 1
ATOM 1615 O O . HIS A 1 209 ? -2.461 -9.117 0.237 1.00 81.38 209 HIS A O 1
ATOM 1621 N N . TYR A 1 210 ? -0.271 -9.558 0.010 1.00 86.75 210 TYR A N 1
ATOM 1622 C CA . TYR A 1 210 ? -0.413 -10.999 0.235 1.00 86.75 210 TYR A CA 1
ATOM 1623 C C . TYR A 1 210 ? 0.279 -11.444 1.517 1.00 86.75 210 TYR A C 1
ATOM 1625 O O . TYR A 1 210 ? -0.368 -12.008 2.398 1.00 86.75 210 TYR A O 1
ATOM 1633 N N . ALA A 1 211 ? 1.583 -11.181 1.647 1.00 89.50 211 ALA A N 1
ATOM 1634 C CA . ALA A 1 211 ? 2.344 -11.706 2.777 1.00 89.50 211 ALA A CA 1
ATOM 1635 C C . ALA A 1 211 ? 1.892 -11.087 4.104 1.00 89.50 211 ALA A C 1
ATOM 1637 O O . ALA A 1 211 ? 1.680 -11.805 5.076 1.00 89.50 211 ALA A O 1
ATOM 1638 N N . TYR A 1 212 ? 1.709 -9.768 4.149 1.00 83.81 212 TYR A N 1
ATOM 1639 C CA . TYR A 1 212 ? 1.371 -9.040 5.363 1.00 83.81 212 TYR A CA 1
ATOM 1640 C C . TYR A 1 212 ? -0.003 -9.448 5.915 1.00 83.81 212 TYR A C 1
ATOM 1642 O O . TYR A 1 212 ? -0.027 -9.944 7.043 1.00 83.81 212 TYR A O 1
ATOM 1650 N N . PRO A 1 213 ? -1.118 -9.390 5.153 1.00 83.69 213 PRO A N 1
ATOM 1651 C CA . PRO A 1 213 ? -2.411 -9.863 5.647 1.00 83.69 213 PRO A CA 1
ATOM 1652 C C . PRO A 1 213 ? -2.371 -11.331 6.077 1.00 83.69 213 PRO A C 1
ATOM 1654 O O . PRO A 1 213 ? -2.926 -11.689 7.112 1.00 83.69 213 PRO A O 1
ATOM 1657 N N . TRP A 1 214 ? -1.659 -12.187 5.335 1.00 91.50 214 TRP A N 1
ATOM 1658 C CA . TRP A 1 214 ? -1.511 -13.593 5.703 1.00 91.50 214 TRP A CA 1
ATOM 1659 C C . TRP A 1 214 ? -0.802 -13.770 7.054 1.00 91.50 214 TRP A C 1
ATOM 1661 O O . TRP A 1 214 ? -1.292 -14.505 7.913 1.00 91.50 214 TRP A O 1
ATOM 1671 N N . MET A 1 215 ? 0.318 -13.078 7.270 1.00 89.12 215 MET A N 1
ATOM 1672 C CA . MET A 1 215 ? 1.090 -13.140 8.518 1.00 89.12 215 MET A CA 1
ATOM 1673 C C . MET A 1 215 ? 0.301 -12.607 9.716 1.00 89.12 215 MET A C 1
ATOM 1675 O O . MET A 1 215 ? 0.403 -13.150 10.819 1.00 89.12 215 MET A O 1
ATOM 1679 N N . VAL A 1 216 ? -0.486 -11.562 9.479 1.00 84.50 216 VAL A N 1
ATOM 1680 C CA . VAL A 1 216 ? -1.381 -10.931 10.445 1.00 84.50 216 VAL A CA 1
ATOM 1681 C C . VAL A 1 216 ? -2.512 -11.885 10.852 1.00 84.50 216 VAL A C 1
ATOM 1683 O O . VAL A 1 216 ? -2.700 -12.140 12.041 1.00 84.50 216 VAL A O 1
ATOM 1686 N N . LEU A 1 217 ? -3.203 -12.492 9.881 1.00 85.69 217 LEU A N 1
ATOM 1687 C CA . LEU A 1 217 ? -4.283 -13.456 10.127 1.00 85.69 217 LEU A CA 1
ATOM 1688 C C . LEU A 1 217 ? -3.794 -14.712 10.860 1.00 85.69 217 LEU A C 1
ATOM 1690 O O . LEU A 1 217 ? -4.485 -15.226 11.733 1.00 85.69 217 LEU A O 1
ATOM 1694 N N . HIS A 1 218 ? -2.587 -15.189 10.546 1.00 90.19 218 HIS A N 1
ATOM 1695 C CA . HIS A 1 218 ? -1.999 -16.371 11.186 1.00 90.19 218 HIS A CA 1
ATOM 1696 C C . HIS A 1 218 ? -1.271 -16.057 12.501 1.00 90.19 218 HIS A C 1
ATOM 1698 O O . HIS A 1 218 ? -0.555 -16.921 13.014 1.00 90.19 218 HIS A O 1
ATOM 1704 N N . GLN A 1 219 ? -1.408 -14.830 13.026 1.00 87.69 219 GLN A N 1
ATOM 1705 C CA . GLN A 1 219 ? -0.795 -14.378 14.281 1.00 87.69 219 GLN A CA 1
ATOM 1706 C C . GLN A 1 219 ? 0.719 -14.664 14.355 1.00 87.69 219 GLN A C 1
ATOM 1708 O O . GLN A 1 219 ? 1.280 -14.899 15.424 1.00 87.69 219 GLN A O 1
ATOM 1713 N N . LYS A 1 220 ? 1.411 -14.664 13.205 1.00 89.12 220 LYS A N 1
ATOM 1714 C CA . LYS A 1 220 ? 2.864 -14.904 13.139 1.00 89.12 220 LYS A CA 1
ATOM 1715 C C . LYS A 1 220 ? 3.671 -13.687 13.579 1.00 89.12 220 LYS A C 1
ATOM 1717 O O . LYS A 1 220 ? 4.861 -13.810 13.852 1.00 89.12 220 LYS A O 1
ATOM 1722 N N . PHE A 1 221 ? 3.026 -12.525 13.647 1.00 85.69 221 PHE A N 1
ATOM 1723 C CA . PHE A 1 221 ? 3.616 -11.275 14.096 1.00 85.69 221 PHE A CA 1
ATOM 1724 C C . PHE A 1 221 ? 3.151 -10.927 15.504 1.00 85.69 221 PHE A C 1
ATOM 1726 O O . PHE A 1 221 ? 1.961 -10.978 15.811 1.00 85.69 221 PHE A O 1
ATOM 1733 N N . ASN A 1 222 ? 4.091 -10.488 16.345 1.00 89.81 222 ASN A N 1
ATOM 1734 C CA . ASN A 1 222 ? 3.742 -9.784 17.571 1.00 89.81 222 ASN A CA 1
ATOM 1735 C C . ASN A 1 222 ? 3.234 -8.390 17.190 1.00 89.81 222 ASN A C 1
ATOM 1737 O O . ASN A 1 222 ? 3.998 -7.432 17.071 1.00 89.81 222 ASN A O 1
ATOM 1741 N N . LEU A 1 223 ? 1.932 -8.308 16.947 1.00 85.31 223 LEU A N 1
ATOM 1742 C CA . LEU A 1 223 ? 1.269 -7.097 16.491 1.00 85.31 223 LEU A CA 1
ATOM 1743 C C . LEU A 1 223 ? 1.342 -5.974 17.538 1.00 85.31 223 LEU A C 1
ATOM 1745 O O . LEU A 1 223 ? 1.466 -4.812 17.169 1.00 85.31 223 LEU A O 1
ATOM 1749 N N . VAL A 1 224 ? 1.383 -6.302 18.833 1.00 89.44 224 VAL A N 1
ATOM 1750 C CA . VAL A 1 224 ? 1.557 -5.311 19.910 1.00 89.44 224 VAL A CA 1
ATOM 1751 C C . VAL A 1 224 ? 2.894 -4.583 19.775 1.00 89.44 224 VAL A C 1
ATOM 1753 O O . VAL A 1 224 ? 2.946 -3.356 19.871 1.00 89.44 224 VAL A O 1
ATOM 1756 N N . ASP A 1 225 ? 3.969 -5.332 19.522 1.00 91.69 225 ASP A N 1
ATOM 1757 C CA . ASP A 1 225 ? 5.298 -4.762 19.303 1.00 91.69 225 ASP A CA 1
ATOM 1758 C C . ASP A 1 225 ? 5.400 -4.074 17.932 1.00 91.69 225 ASP A C 1
ATOM 1760 O O . ASP A 1 225 ? 5.922 -2.963 17.834 1.00 91.69 225 ASP A O 1
ATOM 1764 N N . TRP A 1 226 ? 4.851 -4.682 16.874 1.00 89.56 226 TRP A N 1
ATOM 1765 C CA . TRP A 1 226 ? 4.836 -4.097 15.527 1.00 89.56 226 TRP A CA 1
ATOM 1766 C C . TRP A 1 226 ? 4.143 -2.730 15.485 1.00 89.56 226 TRP A C 1
ATOM 1768 O O . TRP A 1 226 ? 4.657 -1.791 14.875 1.00 89.56 226 TRP A O 1
ATOM 1778 N N . TRP A 1 227 ? 3.007 -2.606 16.170 1.00 90.00 227 TRP A N 1
ATOM 1779 C CA . TRP A 1 227 ? 2.219 -1.378 16.255 1.00 90.00 227 TRP A CA 1
ATOM 1780 C C . TRP A 1 227 ? 2.582 -0.503 17.457 1.00 90.00 227 TRP A C 1
ATOM 1782 O O . TRP A 1 227 ? 1.971 0.549 17.646 1.00 90.00 227 TRP A O 1
ATOM 1792 N N . ASN A 1 228 ? 3.574 -0.900 18.264 1.00 93.06 228 ASN A N 1
ATOM 1793 C CA . ASN A 1 228 ? 4.057 -0.158 19.433 1.00 93.06 228 ASN A CA 1
ATOM 1794 C C . ASN A 1 228 ? 2.903 0.420 20.278 1.00 93.06 228 ASN A C 1
ATOM 1796 O O . ASN A 1 228 ? 2.854 1.629 20.575 1.00 93.06 228 ASN A O 1
ATOM 1800 N N . ILE A 1 229 ? 1.948 -0.460 20.589 1.00 93.56 229 ILE A N 1
ATOM 1801 C CA . ILE A 1 229 ? 0.712 -0.122 21.291 1.00 93.56 229 ILE A CA 1
ATOM 1802 C C . ILE A 1 229 ? 1.068 0.296 22.718 1.00 93.56 229 ILE A C 1
ATOM 1804 O O . ILE A 1 229 ? 1.791 -0.404 23.427 1.00 93.56 229 ILE A O 1
ATOM 1808 N N . LYS A 1 230 ? 0.568 1.456 23.140 1.00 94.00 230 LYS A N 1
ATOM 1809 C CA . LYS A 1 230 ? 0.729 1.991 24.492 1.00 94.00 230 LYS A CA 1
ATOM 1810 C C . LYS A 1 230 ? -0.620 2.458 25.032 1.00 94.00 230 LYS A C 1
ATOM 1812 O O . LYS A 1 230 ? -1.429 2.955 24.248 1.00 94.00 230 LYS A O 1
ATOM 1817 N N . PRO A 1 231 ? -0.853 2.364 26.349 1.00 92.75 231 PRO A N 1
ATOM 1818 C CA . PRO A 1 231 ? -2.003 3.021 26.959 1.00 92.75 231 PRO A CA 1
ATOM 1819 C C . PRO A 1 231 ? -1.957 4.530 26.672 1.00 92.75 231 PRO A C 1
ATOM 1821 O O . PRO A 1 231 ? -0.873 5.116 26.571 1.00 92.75 231 PRO A O 1
ATOM 1824 N N . GLY A 1 232 ? -3.123 5.134 26.454 1.00 92.25 232 GLY A N 1
ATOM 1825 C CA . GLY A 1 232 ? -3.258 6.579 26.308 1.00 92.25 232 GLY A CA 1
ATOM 1826 C C . GLY A 1 232 ? -3.308 7.297 27.655 1.00 92.25 232 GLY A C 1
ATOM 1827 O O . GLY A 1 232 ? -3.073 6.701 28.703 1.00 92.25 232 GLY A O 1
ATOM 1828 N N . VAL A 1 233 ? -3.566 8.606 27.609 1.00 91.31 233 VAL A N 1
ATOM 1829 C CA . VAL A 1 233 ? -3.658 9.456 28.812 1.00 91.31 233 VAL A CA 1
ATOM 1830 C C . VAL A 1 233 ? -4.943 9.164 29.591 1.00 91.31 233 VAL A C 1
ATOM 1832 O O . VAL A 1 233 ? -4.946 9.211 30.816 1.00 91.31 233 VAL A O 1
ATOM 1835 N N . GLU A 1 234 ? -6.023 8.834 28.884 1.00 90.56 234 GLU A N 1
ATOM 1836 C CA . GLU A 1 234 ? -7.302 8.442 29.475 1.00 90.56 234 GLU A CA 1
ATOM 1837 C C . GLU A 1 234 ? -7.407 6.907 29.527 1.00 90.56 234 GLU A C 1
ATOM 1839 O O . GLU A 1 234 ? -6.901 6.212 28.641 1.00 90.56 234 GLU A O 1
ATOM 1844 N N . THR A 1 235 ? -8.105 6.364 30.527 1.00 86.81 235 THR A N 1
ATOM 1845 C CA . THR A 1 235 ? -8.264 4.908 30.741 1.00 86.81 235 THR A CA 1
ATOM 1846 C C . THR A 1 235 ? -8.937 4.183 29.573 1.00 86.81 235 THR A C 1
ATOM 1848 O O . THR A 1 235 ? -8.663 3.015 29.316 1.00 86.81 235 THR A O 1
ATOM 1851 N N . ASN A 1 236 ? -9.772 4.893 28.821 1.00 91.50 236 ASN A N 1
ATOM 1852 C CA . ASN A 1 236 ? -10.491 4.432 27.637 1.00 91.50 236 ASN A CA 1
ATOM 1853 C C . ASN A 1 236 ? -9.779 4.795 26.321 1.00 91.50 236 ASN A C 1
ATOM 1855 O O . ASN A 1 236 ? -10.411 4.808 25.263 1.00 91.50 236 ASN A O 1
ATOM 1859 N N . THR A 1 237 ? -8.487 5.128 26.371 1.00 93.25 237 THR A N 1
ATOM 1860 C CA . THR A 1 237 ? -7.702 5.479 25.183 1.00 93.25 237 THR A CA 1
ATOM 1861 C C . THR A 1 237 ? -6.482 4.586 25.027 1.00 93.25 237 THR A C 1
ATOM 1863 O O . THR A 1 237 ? -5.791 4.237 25.983 1.00 93.25 237 THR A O 1
ATOM 1866 N N . ILE A 1 238 ? -6.191 4.235 23.781 1.00 94.62 238 ILE A N 1
ATOM 1867 C CA . ILE A 1 238 ? -5.012 3.477 23.376 1.00 94.6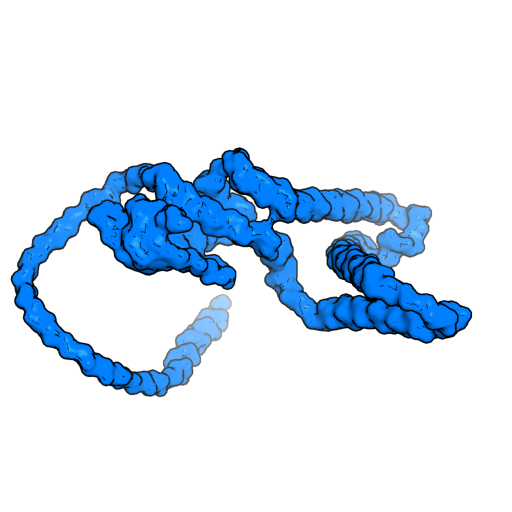2 238 ILE A CA 1
ATOM 1868 C C . ILE A 1 238 ? -4.301 4.296 22.307 1.00 94.62 238 ILE A C 1
ATOM 1870 O O . ILE A 1 238 ? -4.935 4.878 21.432 1.00 94.62 238 ILE A O 1
ATOM 1874 N N . THR A 1 239 ? -2.974 4.357 22.370 1.00 94.88 239 THR A N 1
ATOM 1875 C CA . THR A 1 239 ? -2.167 4.989 21.326 1.00 94.88 239 THR A CA 1
ATOM 1876 C C . THR A 1 239 ? -1.305 3.961 20.626 1.00 94.88 239 THR A C 1
ATOM 1878 O O . THR A 1 239 ? -0.695 3.104 21.266 1.00 94.88 239 THR A O 1
ATOM 1881 N N . TYR A 1 240 ? -1.194 4.064 19.312 1.00 94.31 240 TYR A N 1
ATOM 1882 C CA . TYR A 1 240 ? -0.383 3.144 18.529 1.00 94.31 240 TYR A CA 1
ATOM 1883 C C . TYR A 1 240 ? 0.423 3.887 17.463 1.00 94.31 240 TYR A C 1
ATOM 1885 O O . TYR A 1 240 ? 0.186 5.056 17.143 1.00 94.31 240 TYR A O 1
ATOM 1893 N N . ARG A 1 241 ? 1.469 3.220 16.978 1.00 91.88 241 ARG A N 1
ATOM 1894 C CA . ARG A 1 241 ? 2.321 3.678 15.885 1.00 91.88 241 ARG A CA 1
ATOM 1895 C C . ARG A 1 241 ? 2.978 2.482 15.212 1.00 91.88 241 ARG A C 1
ATOM 1897 O O . ARG A 1 241 ? 3.838 1.836 15.808 1.00 91.88 241 ARG A O 1
ATOM 1904 N N . SER A 1 242 ? 2.643 2.266 13.944 1.00 87.81 242 SER A N 1
ATOM 1905 C CA . SER A 1 242 ? 3.307 1.269 13.104 1.00 87.81 242 SER A CA 1
ATOM 1906 C C . SER A 1 242 ? 4.822 1.472 13.069 1.00 87.81 242 SER A C 1
ATOM 1908 O O . SER A 1 242 ? 5.294 2.590 12.831 1.00 87.81 242 SER A O 1
ATOM 1910 N N . LYS A 1 243 ? 5.593 0.389 13.213 1.00 86.88 243 LYS A N 1
ATOM 1911 C CA . LYS A 1 243 ? 7.035 0.387 12.916 1.00 86.88 243 LYS A CA 1
ATOM 1912 C C . LYS A 1 243 ? 7.327 0.745 11.452 1.00 86.88 243 LYS A C 1
ATOM 1914 O O . LYS A 1 243 ? 8.379 1.320 11.186 1.00 86.88 243 LYS A O 1
ATOM 1919 N N . ALA A 1 244 ? 6.394 0.495 10.527 1.00 82.00 244 ALA A N 1
ATOM 1920 C CA . ALA A 1 244 ? 6.531 0.906 9.127 1.00 82.00 244 ALA A CA 1
ATOM 1921 C C . ALA A 1 244 ? 6.469 2.437 8.954 1.00 82.00 244 ALA A C 1
ATOM 1923 O O . ALA A 1 244 ? 7.164 3.001 8.111 1.00 82.00 244 ALA A O 1
ATOM 1924 N N . ARG A 1 245 ? 5.725 3.145 9.817 1.00 79.81 245 ARG A N 1
ATOM 1925 C CA . ARG A 1 245 ? 5.619 4.616 9.824 1.00 79.81 245 ARG A CA 1
ATOM 1926 C C . ARG A 1 245 ? 6.732 5.258 10.667 1.00 79.81 245 ARG A C 1
ATOM 1928 O O . ARG A 1 245 ? 6.502 6.051 11.590 1.00 79.81 245 ARG A O 1
ATOM 1935 N N . PHE A 1 246 ? 7.984 4.925 10.351 1.00 78.31 246 PHE A N 1
ATOM 1936 C CA . PHE A 1 246 ? 9.152 5.433 11.084 1.00 78.31 246 PHE A CA 1
ATOM 1937 C C . PHE A 1 246 ? 9.400 6.940 10.867 1.00 78.31 246 PHE A C 1
ATOM 1939 O O . PHE A 1 246 ? 9.993 7.588 11.730 1.00 78.31 246 PHE A O 1
ATOM 1946 N N . TYR A 1 247 ? 8.891 7.521 9.776 1.00 79.00 247 TYR A N 1
ATOM 1947 C CA . TYR A 1 247 ? 9.101 8.929 9.412 1.00 79.00 247 TYR A CA 1
ATOM 1948 C C . TYR A 1 247 ? 8.192 9.925 10.153 1.00 79.00 247 TYR A C 1
ATOM 1950 O O . TYR A 1 247 ? 8.568 11.082 10.323 1.00 79.00 247 TYR A O 1
ATOM 1958 N N . THR A 1 248 ? 7.019 9.507 10.638 1.00 83.25 248 THR A N 1
ATOM 1959 C CA . THR A 1 248 ? 6.116 10.386 11.402 1.00 83.25 248 THR A CA 1
ATOM 1960 C C . THR A 1 248 ? 6.241 10.131 12.896 1.00 83.25 248 THR A C 1
ATOM 1962 O O . THR A 1 248 ? 6.176 8.992 13.343 1.00 83.25 248 THR A O 1
ATOM 1965 N N . ARG A 1 249 ? 6.407 11.188 13.700 1.00 87.94 249 ARG A N 1
ATOM 1966 C CA . ARG A 1 249 ? 6.392 11.076 15.172 1.00 87.94 249 ARG A CA 1
ATOM 1967 C C . ARG A 1 249 ? 4.977 10.957 15.745 1.00 87.94 249 ARG A C 1
ATOM 1969 O O . ARG A 1 249 ? 4.844 10.599 16.914 1.00 87.94 249 ARG A O 1
ATOM 1976 N N . LYS A 1 250 ? 3.946 11.259 14.948 1.00 90.56 250 LYS A N 1
ATOM 1977 C CA . LYS A 1 250 ? 2.546 11.234 15.380 1.00 90.56 250 LYS A CA 1
ATOM 1978 C C . LYS A 1 250 ? 2.141 9.802 15.744 1.00 90.56 250 LYS A C 1
ATOM 1980 O O . LYS A 1 250 ? 2.444 8.863 15.010 1.00 90.56 250 LYS A O 1
ATOM 1985 N N . ARG A 1 251 ? 1.475 9.652 16.889 1.00 92.56 251 ARG A N 1
ATOM 1986 C CA . ARG A 1 251 ? 0.774 8.426 17.283 1.00 92.56 251 ARG A CA 1
ATOM 1987 C C . ARG A 1 251 ? -0.700 8.583 16.944 1.00 92.56 251 ARG A C 1
ATOM 1989 O O . ARG A 1 251 ? -1.247 9.669 17.138 1.00 92.56 251 ARG A O 1
ATOM 1996 N N . ASN A 1 252 ? -1.309 7.511 16.465 1.00 93.75 252 ASN A N 1
ATOM 1997 C CA . ASN A 1 252 ? -2.754 7.442 16.324 1.00 93.75 252 ASN A CA 1
ATOM 1998 C C . ASN A 1 252 ? -3.354 7.107 17.688 1.00 93.75 252 ASN A C 1
ATOM 2000 O O . ASN A 1 252 ? -2.716 6.448 18.516 1.00 93.75 252 ASN A O 1
ATOM 2004 N N . VAL A 1 253 ? -4.548 7.628 17.936 1.00 94.81 253 VAL A N 1
ATOM 2005 C CA . VAL A 1 253 ? -5.298 7.449 19.178 1.00 94.81 253 VAL A CA 1
ATOM 2006 C C . VAL A 1 253 ? -6.605 6.751 18.847 1.00 94.81 253 VAL A C 1
ATOM 2008 O O . VAL A 1 253 ? -7.371 7.241 18.020 1.00 94.81 253 VAL A O 1
ATOM 2011 N N . VAL A 1 254 ? -6.860 5.648 19.537 1.00 95.19 254 VAL A N 1
ATOM 2012 C CA . VAL A 1 254 ? -8.117 4.908 19.511 1.00 95.19 254 VAL A CA 1
ATOM 2013 C C . VAL A 1 254 ? -8.809 5.162 20.842 1.00 95.19 254 VAL A C 1
ATOM 2015 O O . VAL A 1 254 ? -8.227 4.924 21.902 1.00 95.19 254 VAL A O 1
ATOM 2018 N N . LYS A 1 255 ? -10.026 5.697 20.797 1.00 95.69 255 LYS A N 1
ATOM 2019 C CA . LYS A 1 255 ? -10.806 6.073 21.982 1.00 95.69 255 LYS A CA 1
ATOM 2020 C C . LYS A 1 255 ? -12.094 5.271 22.041 1.00 95.69 255 LYS A C 1
ATOM 2022 O O . LYS A 1 255 ? -12.774 5.138 21.028 1.00 95.69 255 LYS A O 1
ATOM 2027 N N . TYR A 1 256 ? -12.420 4.751 23.218 1.00 96.38 256 TYR A N 1
ATOM 2028 C CA . TYR A 1 256 ? -13.690 4.087 23.473 1.00 96.38 256 TYR A CA 1
ATOM 2029 C C . TYR A 1 256 ? -14.717 5.073 24.029 1.00 96.38 256 TYR A C 1
ATOM 2031 O O . TYR A 1 256 ? -14.463 5.786 25.003 1.00 96.38 256 TYR A O 1
ATOM 2039 N N . CYS A 1 257 ? -15.897 5.068 23.426 1.00 96.06 257 CYS A N 1
ATOM 2040 C CA . CYS A 1 257 ? -17.065 5.844 23.808 1.00 96.06 257 CYS A CA 1
ATOM 2041 C C . CYS A 1 257 ? -18.181 4.869 24.207 1.00 96.06 257 CYS A C 1
ATOM 2043 O O . CYS A 1 257 ? -18.813 4.261 23.344 1.00 96.06 257 CYS A O 1
ATOM 2045 N N . GLY A 1 258 ? -18.415 4.702 25.508 1.00 96.50 258 GLY A N 1
ATOM 2046 C CA . GLY A 1 258 ? -19.419 3.785 26.047 1.00 96.50 258 GLY A CA 1
ATOM 2047 C C . GLY A 1 258 ? -19.294 3.625 27.560 1.00 96.50 258 GLY A C 1
ATOM 2048 O O . GLY A 1 258 ? -18.547 4.360 28.207 1.00 96.50 258 GLY A O 1
ATOM 2049 N N . GLY A 1 259 ? -20.020 2.657 28.120 1.00 96.56 259 GLY A N 1
ATOM 2050 C CA . GLY A 1 259 ? -19.913 2.307 29.538 1.00 96.56 259 GLY A CA 1
ATOM 2051 C C . GLY A 1 259 ? -18.545 1.710 29.883 1.00 96.56 259 GLY A C 1
ATOM 2052 O O . GLY A 1 259 ? -17.959 0.977 29.090 1.00 96.56 259 GLY A O 1
ATOM 2053 N N . LEU A 1 260 ? -18.027 2.022 31.069 1.00 96.50 260 LEU A N 1
ATOM 2054 C CA . LEU A 1 260 ? -16.821 1.397 31.612 1.00 96.50 260 LEU A CA 1
ATOM 2055 C C . LEU A 1 260 ? -17.184 0.619 32.880 1.00 96.50 260 LEU A C 1
ATOM 2057 O O . LEU A 1 260 ? -18.050 1.053 33.641 1.00 96.50 260 LEU A O 1
ATOM 2061 N N . ASN A 1 261 ? -16.533 -0.520 33.114 1.00 95.81 261 ASN A N 1
ATOM 2062 C CA . ASN A 1 261 ? -16.665 -1.254 34.374 1.00 95.81 261 ASN A CA 1
ATOM 2063 C C . ASN A 1 261 ? -15.855 -0.581 35.506 1.00 95.81 261 ASN A C 1
ATOM 2065 O O . ASN A 1 261 ? -15.169 0.424 35.300 1.00 95.81 261 ASN A O 1
ATOM 2069 N N . ALA A 1 262 ? -15.905 -1.147 36.716 1.00 95.56 262 ALA A N 1
ATOM 2070 C CA . ALA A 1 262 ? -15.182 -0.627 37.884 1.00 95.56 262 ALA A CA 1
ATOM 2071 C C . ALA A 1 262 ? -13.648 -0.597 37.702 1.00 95.56 262 ALA A C 1
ATOM 2073 O O . ALA A 1 262 ? -12.951 0.118 38.416 1.00 95.56 262 ALA A O 1
ATOM 2074 N N . GLN A 1 263 ? -13.122 -1.360 36.742 1.00 93.69 263 GLN A N 1
ATOM 2075 C CA . GLN A 1 263 ? -11.707 -1.435 36.383 1.00 93.69 263 GLN A CA 1
ATOM 2076 C C . GLN A 1 263 ? -11.333 -0.465 35.248 1.00 93.69 263 GLN A C 1
ATOM 2078 O O . GLN A 1 263 ? -10.190 -0.471 34.792 1.00 93.69 263 GLN A O 1
ATOM 2083 N N . GLY A 1 264 ? -12.274 0.359 34.773 1.00 90.94 264 GLY A N 1
ATOM 2084 C CA . GLY A 1 264 ? -12.060 1.299 33.672 1.00 90.94 264 GLY A CA 1
ATOM 2085 C C . GLY A 1 264 ? -11.980 0.637 32.294 1.00 90.94 264 GLY A C 1
ATOM 2086 O O . GLY A 1 264 ? -11.490 1.256 31.353 1.00 90.94 264 GLY A O 1
ATOM 2087 N N . GLN A 1 265 ? -12.429 -0.612 32.161 1.00 93.44 265 GLN A N 1
ATOM 2088 C CA . GLN A 1 265 ? -12.437 -1.345 30.896 1.00 93.44 265 GLN A CA 1
ATOM 2089 C C . GLN A 1 265 ? -13.774 -1.154 30.164 1.00 93.44 265 GLN A C 1
ATOM 2091 O O . GLN A 1 265 ? -14.804 -1.007 30.825 1.00 93.44 265 GLN A O 1
ATOM 2096 N N . PRO A 1 266 ? -13.788 -1.203 28.819 1.00 95.50 266 PRO A N 1
ATOM 2097 C CA . PRO A 1 266 ? -15.016 -1.186 28.022 1.00 95.50 266 PRO A CA 1
ATOM 2098 C C . PRO A 1 266 ? -16.048 -2.221 28.488 1.00 95.50 266 PRO A C 1
ATOM 2100 O O . PRO A 1 266 ? -15.734 -3.408 28.569 1.00 95.50 266 PRO A O 1
ATOM 2103 N N . HIS A 1 267 ? -17.273 -1.783 28.778 1.00 97.06 267 HIS A N 1
ATOM 2104 C CA . HIS A 1 267 ? -18.364 -2.649 29.224 1.00 97.06 267 HIS A CA 1
ATOM 2105 C C . HIS A 1 267 ? -19.736 -2.130 28.745 1.00 97.06 267 HIS A C 1
ATOM 2107 O O . HIS A 1 267 ? -20.001 -0.927 28.737 1.00 97.06 267 HIS A O 1
ATOM 2113 N N . GLY A 1 268 ? -20.631 -3.038 28.360 1.00 96.44 268 GLY A N 1
ATOM 2114 C CA . GLY A 1 268 ? -21.926 -2.721 27.757 1.00 96.44 268 GLY A CA 1
ATOM 2115 C C . GLY A 1 268 ? -21.816 -2.270 26.297 1.00 96.44 268 GLY A C 1
ATOM 2116 O O . GLY A 1 268 ? -20.831 -2.544 25.613 1.00 96.44 268 GLY A O 1
ATOM 2117 N N . TYR A 1 269 ? -22.838 -1.576 25.798 1.00 97.25 269 TYR A N 1
ATOM 2118 C CA . TYR A 1 269 ? -22.839 -1.075 24.424 1.00 97.25 269 TYR A CA 1
ATOM 2119 C C . TYR A 1 269 ? -21.919 0.143 24.286 1.00 97.25 269 TYR A C 1
ATOM 2121 O O . TYR A 1 269 ? -22.025 1.103 25.056 1.00 97.25 269 TYR A O 1
ATOM 2129 N N . GLY A 1 270 ? -21.049 0.135 23.280 1.00 96.94 270 GLY A N 1
ATOM 2130 C CA . GLY A 1 270 ? -20.150 1.251 23.016 1.00 96.94 270 GLY A CA 1
ATOM 2131 C C . GLY A 1 270 ? -19.460 1.177 21.664 1.00 96.94 270 GLY A C 1
ATOM 2132 O O . GLY A 1 270 ? -19.749 0.313 20.832 1.00 96.94 270 GLY A O 1
ATOM 2133 N N . MET A 1 271 ? -18.559 2.129 21.435 1.00 96.38 271 MET A N 1
ATOM 2134 C CA . MET A 1 271 ? -17.883 2.326 20.159 1.00 96.38 271 MET A CA 1
ATOM 2135 C C . MET A 1 271 ? -16.415 2.689 20.345 1.00 96.38 271 MET A C 1
ATOM 2137 O O . MET A 1 271 ? -16.103 3.640 21.055 1.00 96.38 271 MET A O 1
ATOM 2141 N N . TRP A 1 272 ? -15.524 2.000 19.642 1.00 95.56 272 TRP A N 1
ATOM 2142 C CA . TRP A 1 272 ? -14.155 2.459 19.439 1.00 95.56 272 TRP A CA 1
ATOM 2143 C C . TRP A 1 272 ? -14.078 3.344 18.205 1.00 95.56 272 TRP A C 1
ATOM 2145 O O . TRP A 1 272 ? -14.602 2.983 17.154 1.00 95.56 272 TRP A O 1
ATOM 2155 N N . THR A 1 273 ? -13.414 4.486 18.335 1.00 94.31 273 THR A N 1
ATOM 2156 C CA . THR A 1 273 ? -13.145 5.419 17.240 1.00 94.31 273 THR A CA 1
ATOM 2157 C C . THR A 1 273 ? -11.649 5.641 17.107 1.00 94.31 273 THR A C 1
ATOM 2159 O O . THR A 1 273 ? -11.003 6.019 18.090 1.00 94.31 273 THR A O 1
ATOM 2162 N N . ASP A 1 274 ? -11.113 5.446 15.907 1.00 93.75 274 ASP A N 1
ATOM 2163 C CA . ASP A 1 274 ? -9.735 5.804 15.575 1.00 93.75 274 ASP A CA 1
ATOM 2164 C C . ASP A 1 274 ? -9.646 7.254 15.065 1.00 93.75 274 ASP A C 1
ATOM 2166 O O . ASP A 1 274 ? -10.550 7.773 14.410 1.00 93.75 274 ASP A O 1
ATOM 2170 N N . THR A 1 275 ? -8.537 7.913 15.380 1.00 88.25 275 THR A N 1
ATOM 2171 C CA . THR A 1 275 ? -8.153 9.234 14.867 1.00 88.25 275 THR A CA 1
ATOM 2172 C C . THR A 1 275 ? -7.294 9.157 13.605 1.00 88.25 275 THR A C 1
ATOM 2174 O O . THR A 1 275 ? -6.886 10.209 13.094 1.00 88.25 275 THR A O 1
ATOM 2177 N N . ASP A 1 276 ? -6.988 7.955 13.101 1.00 83.19 276 ASP A N 1
ATOM 2178 C CA . ASP A 1 276 ? -6.340 7.818 11.799 1.00 83.19 276 ASP A CA 1
ATOM 2179 C C . ASP A 1 276 ? -7.239 8.326 10.659 1.00 83.19 276 ASP A C 1
ATOM 2181 O O . ASP A 1 276 ? -8.443 8.533 10.813 1.00 83.19 276 ASP A O 1
ATOM 2185 N N . TYR A 1 277 ? -6.634 8.555 9.497 1.00 64.25 277 TYR A N 1
ATOM 2186 C CA . TYR A 1 277 ? -7.239 9.209 8.339 1.00 64.25 277 TYR A CA 1
ATOM 2187 C C . TYR A 1 277 ? -8.582 8.603 7.898 1.00 64.25 277 TYR A C 1
ATOM 2189 O O . TYR A 1 277 ? -9.458 9.335 7.439 1.00 64.25 277 TYR A O 1
ATOM 2197 N N . HIS A 1 278 ? -8.764 7.291 8.060 1.00 68.50 278 HIS A N 1
ATOM 2198 C CA . HIS A 1 278 ? -10.000 6.600 7.684 1.00 68.50 278 HIS A CA 1
ATOM 2199 C C . HIS A 1 278 ? -11.092 6.652 8.759 1.00 68.50 278 HIS A C 1
ATOM 2201 O O . HIS A 1 278 ? -12.248 6.373 8.448 1.00 68.50 278 HIS A O 1
ATOM 2207 N N . GLY A 1 279 ? -10.757 7.064 9.988 1.00 78.94 279 GLY A N 1
ATOM 2208 C CA . GLY A 1 279 ? -11.720 7.291 11.064 1.00 78.94 279 GLY A CA 1
ATOM 2209 C C . GLY A 1 279 ? -12.585 6.071 11.366 1.00 78.94 279 GLY A C 1
ATOM 2210 O O . GLY A 1 279 ? -13.803 6.213 11.506 1.00 78.94 279 GLY A O 1
ATOM 2211 N N . GLU A 1 280 ? -11.978 4.881 11.402 1.00 85.75 280 GLU A N 1
ATOM 2212 C CA . GLU A 1 280 ? -12.708 3.631 11.594 1.00 85.75 280 GLU A CA 1
ATOM 2213 C C . GLU A 1 280 ? -13.477 3.629 12.917 1.00 85.75 280 GLU A C 1
ATOM 2215 O O . GLU A 1 280 ? -13.052 4.192 13.935 1.00 85.75 280 GLU A O 1
ATOM 2220 N N . ARG A 1 281 ? -14.657 3.005 12.875 1.00 92.62 281 ARG A N 1
ATOM 2221 C CA . ARG A 1 281 ? -15.577 2.913 14.003 1.00 92.62 281 ARG A CA 1
ATOM 2222 C C . ARG A 1 281 ? -15.992 1.469 14.193 1.00 92.62 281 ARG A C 1
ATOM 2224 O O . ARG A 1 281 ? -16.558 0.872 13.282 1.00 92.62 281 ARG A O 1
ATOM 2231 N N . LEU A 1 282 ? -15.760 0.937 15.388 1.00 91.62 282 LEU A N 1
ATOM 2232 C CA . LEU A 1 282 ? -16.241 -0.382 15.785 1.00 91.62 282 LEU A CA 1
ATOM 2233 C C . LEU A 1 282 ? -17.249 -0.231 16.910 1.00 91.62 282 LEU A C 1
ATOM 2235 O O . LEU A 1 282 ? -16.885 0.097 18.036 1.00 91.62 282 LEU A O 1
ATOM 2239 N N . THR A 1 283 ? -18.512 -0.481 16.592 1.00 95.31 283 THR A N 1
ATOM 2240 C CA . THR A 1 283 ? -19.631 -0.483 17.537 1.00 95.31 283 THR A CA 1
ATOM 2241 C C . THR A 1 283 ? -19.983 -1.908 17.937 1.00 95.31 283 THR A C 1
ATOM 2243 O O . THR A 1 283 ? -20.008 -2.788 17.080 1.00 95.31 283 THR A O 1
ATOM 2246 N N . GLY A 1 284 ? -20.314 -2.138 19.203 1.00 95.31 284 GLY A N 1
ATOM 2247 C CA . GLY A 1 284 ? -20.750 -3.456 19.661 1.00 95.31 284 GLY A CA 1
ATOM 2248 C C . GLY A 1 284 ? -21.033 -3.508 21.156 1.00 95.31 284 GLY A C 1
ATOM 2249 O O . GLY A 1 284 ? -20.915 -2.501 21.856 1.00 95.31 284 GLY A O 1
ATOM 2250 N N . GLN A 1 285 ? -21.411 -4.693 21.630 1.00 97.06 285 GLN A N 1
ATOM 2251 C CA . GLN A 1 285 ? -21.466 -5.010 23.056 1.00 97.06 285 GLN A CA 1
ATOM 2252 C C . GLN A 1 285 ? -20.075 -5.427 23.542 1.00 97.06 285 GLN A C 1
ATOM 2254 O O . GLN A 1 285 ? -19.373 -6.176 22.863 1.00 97.06 285 GLN A O 1
ATOM 2259 N N . TRP A 1 286 ? -19.690 -4.953 24.722 1.00 96.25 286 TRP A N 1
ATO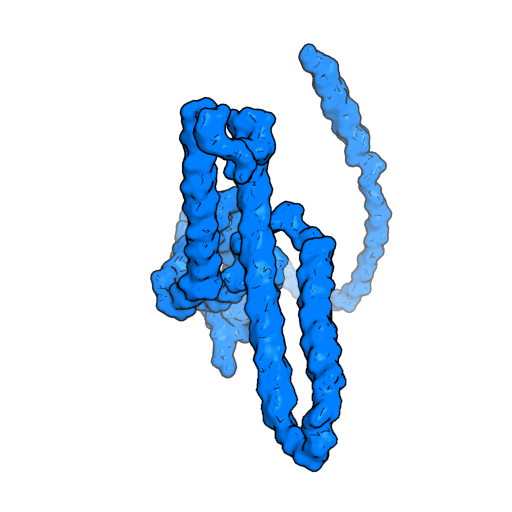M 2260 C CA . TRP A 1 286 ? -18.394 -5.210 25.340 1.00 96.25 286 TRP A CA 1
ATOM 2261 C C . TRP A 1 286 ? -18.583 -5.816 26.725 1.00 96.25 286 TRP A C 1
ATOM 2263 O O . TRP A 1 286 ? -19.428 -5.371 27.499 1.00 96.25 286 TRP A O 1
ATOM 2273 N N . GLU A 1 287 ? -17.775 -6.814 27.053 1.00 96.75 287 GLU A N 1
ATOM 2274 C CA . GLU A 1 287 ? -17.748 -7.448 28.365 1.00 96.75 287 GLU A CA 1
ATOM 2275 C C . GLU A 1 287 ? -16.297 -7.458 28.854 1.00 96.75 287 GLU A C 1
ATOM 2277 O O . GLU A 1 287 ? -15.438 -8.155 28.314 1.00 96.75 287 GLU A O 1
ATOM 2282 N N . ASP A 1 288 ? -16.007 -6.588 29.824 1.00 94.94 288 ASP A N 1
ATOM 2283 C CA . ASP A 1 288 ? -14.701 -6.448 30.485 1.00 94.94 288 ASP A CA 1
ATOM 2284 C C . ASP A 1 288 ? -13.520 -6.262 29.513 1.00 94.94 288 ASP A C 1
ATOM 2286 O O . ASP A 1 288 ? -12.446 -6.858 29.635 1.00 94.94 288 ASP A O 1
ATOM 2290 N N . GLY A 1 289 ? -13.728 -5.397 28.518 1.00 90.62 289 GLY A N 1
ATOM 2291 C CA . GLY A 1 289 ? -12.748 -5.048 27.491 1.00 90.62 289 GLY A CA 1
ATOM 2292 C C . GLY A 1 289 ? -12.702 -5.991 26.288 1.00 90.62 289 GLY A C 1
ATOM 2293 O O . GLY A 1 289 ? -11.867 -5.780 25.408 1.00 90.62 289 GLY A O 1
ATOM 2294 N N . VAL A 1 290 ? -13.580 -6.995 26.217 1.00 92.94 290 VAL A N 1
ATOM 2295 C CA . VAL A 1 290 ? -13.656 -7.955 25.106 1.00 92.94 290 VAL A CA 1
ATOM 2296 C C . VAL A 1 290 ? -14.958 -7.742 24.326 1.00 92.94 290 VAL A C 1
ATOM 2298 O O . VAL A 1 290 ? -16.005 -7.571 24.951 1.00 92.94 290 VAL A O 1
ATOM 2301 N N . PRO A 1 291 ? -14.936 -7.733 22.980 1.00 93.69 291 PRO A N 1
ATOM 2302 C CA . PRO A 1 291 ? -16.169 -7.674 22.206 1.00 93.69 291 PRO A CA 1
ATOM 2303 C C . PRO A 1 291 ? -16.979 -8.956 22.432 1.00 93.69 291 PRO A C 1
ATOM 2305 O O . PRO A 1 291 ? -16.457 -10.064 22.281 1.00 93.69 291 PRO A O 1
ATOM 2308 N N . ARG A 1 292 ? -18.256 -8.809 22.790 1.00 93.38 292 ARG A N 1
ATOM 2309 C CA . ARG A 1 292 ? -19.177 -9.938 22.916 1.00 93.38 292 ARG A CA 1
ATOM 2310 C C . ARG A 1 292 ? -19.544 -10.412 21.512 1.00 93.38 292 ARG A C 1
ATOM 2312 O O . ARG A 1 292 ? -20.057 -9.629 20.715 1.00 93.38 292 ARG A O 1
ATOM 2319 N N . MET A 1 293 ? -19.223 -11.663 21.195 1.00 82.06 293 MET A N 1
ATOM 2320 C CA . MET A 1 293 ? -19.717 -12.301 19.976 1.00 82.06 293 MET A CA 1
ATOM 2321 C C . MET A 1 293 ? -21.058 -12.944 20.309 1.00 82.06 293 MET A C 1
ATOM 2323 O O . MET A 1 293 ? -21.093 -13.915 21.065 1.00 82.06 293 MET A O 1
ATOM 2327 N N . ASP A 1 294 ? -22.130 -12.344 19.801 1.00 73.75 294 ASP A N 1
ATOM 2328 C CA . ASP A 1 294 ? -23.483 -12.900 19.853 1.00 73.75 294 ASP A CA 1
ATOM 2329 C C . ASP A 1 294 ? -23.689 -13.939 18.735 1.00 73.75 294 ASP A C 1
ATOM 2331 O O . ASP A 1 294 ? -23.096 -13.765 17.641 1.00 73.75 294 ASP A O 1
#

Secondary structure (DSSP, 8-state):
--HHHHHHHHTTSSSSS-----------------------------S---S------HHHHHHHHHHHTTTTTTSTTTTTSTTS---HHHHHHHHHHHHHHHHHHHHHHHT-GGG-------HHHHHHHHHHHHHHHHHHHHHHHHHHHHHHHHHHHHHHHHHHHS-GGGTTTS-TTTS-HHHHHHHHHHHHHHHHHHHHHHHHHHIIIIIHHHHHHTT-S-HHHHTT-EE-SSTTEEEE--TT-TT--PPEEEEEEEEE-TTS-EEEEEEEEE-STT--EEEEEEETTEE---

Sequence (294 aa):
MDAIKQVAMEASLTADEIAPSGHYSPMESSAQEKVIPTDVAEVVWSDGWSTPASPLPRRLQEGTLLLLNVEFLGTDVELMLSPCKYSFVVQLLTWVIAVYVVLVFAILAARNPGTATFAKVSESDNVFYLAVIAIAVYFVAKLALVVRFVVYWAMIAVLLVYAATGSLYALFWINDDTLSHTGRQVRYATGIALASIEVITVVAYWFTHYAYPWMVLHQKFNLVDWWNIKPGVETNTITYRSKARFYTRKRNVVKYCGGLNAQGQPHGYGMWTDTDYHGERLTGQWEDGVPRMD

pLDDT: mean 71.52, std 18.89, range [29.5, 97.25]

Organism: NCBI:txid2077276

Radius of gyration: 30.93 Å; chains: 1; bounding box: 69×68×91 Å